Protein AF-A7E4F7-F1 (afdb_monomer)

Organism: Sclerotinia sclerotiorum (strain ATCC 18683 / 1980 / Ss-1) (NCBI:txid665079)

Secondary structure (DSSP, 8-state):
----------------TTS--SHHHHHHHHHHHHHHHHHTTT-SS-TTS-GGG------GGGT-PPPTT----------TTTTTTTS---TT-HHHHHHHHHHHHHHHHTT--SSHHHHHHHHHHTSS--S------TTHHHH-GGGHHHHHHHHHHHHHHHHHHHHHHTT--HHHHHHHHHHHHHHHHHHHHHHHHHHHHH--

Foldseek 3Di:
DDDDDPPPPPDPPPPPLPPDPDVLVVVLVVLVQVLVCVLVVNDPDNPPPPPVPDPDDDDVVVVDDADVVGDDDDDDDAQVVVAPQQPHPPVPDPLLVVLSVLLVVVCVVVPHDNGVQVVVLVVVVVDPDPPDDDDDSSNVCVVPVVSLVSVLVSCLSPVLSVQLVSCVVVPDDNVRSNVSSVVNSVVSVVRSVVSSVVVVVVVD

Nearest PDB structures (foldseek):
  2wu5-assembly1_H  TM=4.249E-01  e=9.145E+00  Escherichia coli

Mean predicted aligned error: 10.7 Å

Structure (mmCIF, N/CA/C/O backbone):
data_AF-A7E4F7-F1
#
_entry.id   AF-A7E4F7-F1
#
loop_
_atom_site.group_PDB
_atom_site.id
_atom_site.type_symbol
_atom_site.label_atom_id
_atom_site.label_alt_id
_atom_site.label_comp_id
_atom_site.label_asym_id
_atom_site.label_entity_id
_atom_site.label_seq_id
_atom_site.pdbx_PDB_ins_code
_atom_site.Cartn_x
_atom_site.Cartn_y
_atom_site.Cartn_z
_atom_site.occupancy
_atom_site.B_iso_or_equiv
_atom_site.auth_seq_id
_atom_site.auth_comp_id
_atom_site.auth_asym_id
_atom_site.auth_atom_id
_atom_site.pdbx_PDB_model_num
ATOM 1 N N . MET A 1 1 ? 49.016 -28.208 15.077 1.00 38.28 1 MET A N 1
ATOM 2 C CA . MET A 1 1 ? 47.794 -27.455 15.418 1.00 38.28 1 MET A CA 1
ATOM 3 C C . MET A 1 1 ? 47.545 -26.474 14.290 1.00 38.28 1 MET A C 1
ATOM 5 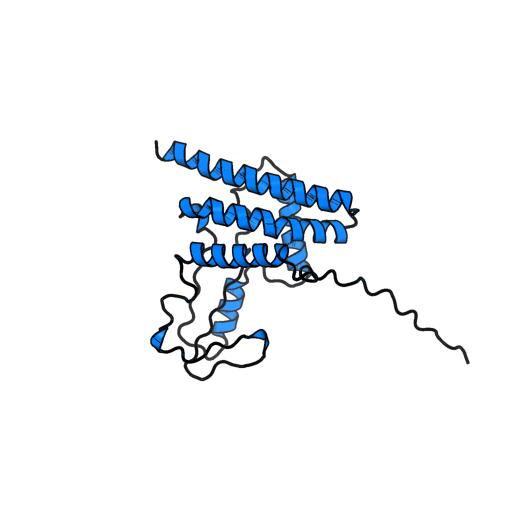O O . MET A 1 1 ? 48.373 -25.598 14.091 1.00 38.28 1 MET A O 1
ATOM 9 N N . ALA A 1 2 ? 46.515 -26.716 13.480 1.00 36.78 2 ALA A N 1
ATOM 10 C CA . ALA A 1 2 ? 46.188 -25.888 12.324 1.00 36.78 2 ALA A CA 1
ATOM 11 C C . ALA A 1 2 ? 45.149 -24.844 12.747 1.00 36.78 2 ALA A C 1
ATOM 13 O O . ALA A 1 2 ? 44.029 -25.192 13.116 1.00 36.78 2 ALA A O 1
ATOM 14 N N . THR A 1 3 ? 45.548 -23.576 12.743 1.00 36.94 3 THR A N 1
ATOM 15 C CA . THR A 1 3 ? 44.658 -22.444 13.001 1.00 36.94 3 THR A CA 1
ATOM 16 C C . THR A 1 3 ? 43.762 -22.263 11.784 1.00 36.94 3 THR A C 1
ATOM 18 O O . THR A 1 3 ? 44.234 -21.892 10.713 1.00 36.94 3 THR A O 1
ATOM 21 N N . THR A 1 4 ? 42.475 -22.568 11.935 1.00 43.00 4 THR A N 1
ATOM 22 C CA . THR A 1 4 ? 41.478 -22.313 10.891 1.00 43.00 4 THR A CA 1
ATOM 23 C C . THR A 1 4 ? 41.080 -20.847 10.995 1.00 43.00 4 THR A C 1
ATOM 25 O O . THR A 1 4 ? 40.450 -20.440 11.969 1.00 43.00 4 THR A O 1
ATOM 28 N N . ILE A 1 5 ? 41.512 -20.043 10.027 1.00 44.69 5 ILE A N 1
ATOM 29 C CA . ILE A 1 5 ? 41.024 -18.677 9.850 1.00 44.69 5 ILE A CA 1
ATOM 30 C C . ILE A 1 5 ? 39.592 -18.817 9.334 1.00 44.69 5 ILE A C 1
ATOM 32 O O . ILE A 1 5 ? 39.375 -19.331 8.240 1.00 44.69 5 ILE A O 1
ATOM 36 N N . VAL A 1 6 ? 38.613 -18.424 10.148 1.00 41.19 6 VAL A N 1
ATOM 37 C CA . VAL A 1 6 ? 37.234 -18.271 9.685 1.00 41.19 6 VAL A CA 1
ATOM 38 C C . VAL A 1 6 ? 37.232 -17.031 8.805 1.00 41.19 6 VAL A C 1
ATOM 40 O O . VAL A 1 6 ? 37.274 -15.909 9.307 1.00 41.19 6 VAL A O 1
ATOM 43 N N . GLU A 1 7 ? 37.251 -17.236 7.491 1.00 37.69 7 GLU A N 1
ATOM 44 C CA . GLU A 1 7 ? 36.907 -16.186 6.545 1.00 37.69 7 GLU A CA 1
ATOM 45 C C . GLU A 1 7 ? 35.483 -15.745 6.880 1.00 37.69 7 GLU A C 1
ATOM 47 O O . GLU A 1 7 ? 34.512 -16.479 6.689 1.00 37.69 7 GLU A O 1
ATOM 52 N N . THR A 1 8 ? 35.360 -14.549 7.451 1.00 40.88 8 THR A N 1
ATOM 53 C CA . THR A 1 8 ? 34.086 -13.854 7.550 1.00 40.88 8 THR A CA 1
ATOM 54 C C . THR A 1 8 ? 33.668 -13.556 6.122 1.00 40.88 8 THR A C 1
ATOM 56 O O . THR A 1 8 ? 34.108 -12.562 5.541 1.00 40.88 8 THR A O 1
ATOM 59 N N . GLY A 1 9 ? 32.887 -14.467 5.536 1.00 37.44 9 GLY A N 1
ATOM 60 C CA . GLY A 1 9 ? 32.222 -14.234 4.267 1.00 37.44 9 GLY A CA 1
ATOM 61 C C . GLY A 1 9 ? 31.609 -12.845 4.321 1.00 37.44 9 GLY A C 1
ATOM 62 O O . GLY A 1 9 ? 30.939 -12.502 5.296 1.00 37.44 9 GLY A O 1
ATOM 63 N N . THR A 1 10 ? 31.922 -12.031 3.319 1.00 40.72 10 THR A N 1
ATOM 64 C CA . THR A 1 10 ? 31.271 -10.753 3.068 1.00 40.72 10 THR A CA 1
ATOM 65 C C . THR A 1 10 ? 29.774 -11.017 3.070 1.00 40.72 10 THR A C 1
ATOM 67 O O . THR A 1 10 ? 29.219 -11.511 2.086 1.00 40.72 10 THR A O 1
ATOM 70 N N . SER A 1 11 ? 29.115 -10.769 4.206 1.00 41.94 11 SER A N 1
ATOM 71 C CA . SER A 1 11 ? 27.666 -10.795 4.243 1.00 41.94 11 SER A CA 1
ATOM 72 C C . SER A 1 11 ? 27.248 -9.791 3.184 1.00 41.94 11 SER A C 1
ATOM 74 O O . SER A 1 11 ? 27.717 -8.649 3.176 1.00 41.94 11 SER A O 1
ATOM 76 N N . LYS A 1 12 ? 26.477 -10.259 2.197 1.00 46.06 12 LYS A N 1
ATOM 77 C CA . LYS A 1 12 ? 25.801 -9.377 1.254 1.00 46.06 12 LYS A CA 1
ATOM 78 C C . LYS A 1 12 ? 25.147 -8.318 2.120 1.00 46.06 12 LYS A C 1
ATOM 80 O O . LYS A 1 12 ? 24.266 -8.651 2.905 1.00 46.06 12 LYS A O 1
ATOM 85 N N . GLN A 1 13 ? 25.678 -7.103 2.053 1.00 44.91 13 GLN A N 1
ATOM 86 C CA . GLN A 1 13 ? 25.181 -5.964 2.793 1.00 44.91 13 GLN A CA 1
ATOM 87 C C . GLN A 1 13 ? 23.689 -5.929 2.493 1.00 44.91 13 GLN A C 1
ATOM 89 O O . GLN A 1 13 ? 23.312 -5.763 1.331 1.00 44.91 13 GLN A O 1
ATOM 94 N N . GLU A 1 14 ? 22.858 -6.248 3.487 1.00 44.25 14 GLU A N 1
ATOM 95 C CA . GLU A 1 14 ? 21.414 -6.182 3.329 1.00 44.25 14 GLU A CA 1
ATOM 96 C C . GLU A 1 14 ? 21.136 -4.760 2.875 1.00 44.25 14 GLU A C 1
ATOM 98 O O . GLU A 1 14 ? 21.366 -3.799 3.613 1.00 44.25 14 GLU A O 1
ATOM 103 N N . LEU A 1 15 ? 20.774 -4.620 1.600 1.00 46.00 15 LEU A N 1
ATOM 104 C CA . LEU A 1 15 ? 20.466 -3.335 1.016 1.00 46.00 15 LEU A CA 1
ATOM 105 C C . LEU A 1 15 ? 19.140 -2.931 1.651 1.00 46.00 15 LEU A C 1
ATOM 107 O O . LEU A 1 15 ? 18.068 -3.273 1.154 1.00 46.00 15 LEU A O 1
ATOM 111 N N . TYR A 1 16 ? 19.216 -2.300 2.820 1.00 46.44 16 TYR A N 1
ATOM 112 C CA . TYR A 1 16 ? 18.061 -1.696 3.444 1.00 46.44 16 TYR A CA 1
ATOM 113 C C . TYR A 1 16 ? 17.572 -0.633 2.467 1.00 46.44 16 TYR A C 1
ATOM 115 O O . TYR A 1 16 ? 18.238 0.390 2.269 1.00 46.44 16 TYR A O 1
ATOM 123 N N . LEU A 1 17 ? 16.396 -0.886 1.885 1.00 50.31 17 LEU A N 1
ATOM 124 C CA . LEU A 1 17 ? 15.627 0.080 1.095 1.00 50.31 17 LEU A CA 1
ATOM 125 C C . LEU A 1 17 ? 15.493 1.427 1.833 1.00 50.31 17 LEU A C 1
ATOM 127 O O . LEU A 1 17 ? 15.384 2.461 1.194 1.00 50.31 17 LEU A O 1
ATOM 131 N N . PHE A 1 18 ? 15.601 1.412 3.168 1.00 51.25 18 PHE A N 1
ATOM 132 C CA . PHE A 1 18 ? 15.432 2.557 4.068 1.00 51.25 18 PHE A CA 1
ATOM 133 C C . PHE A 1 18 ? 16.734 3.022 4.746 1.00 51.25 18 PHE A C 1
ATOM 135 O O . PHE A 1 18 ? 16.707 3.599 5.833 1.00 51.25 18 PHE A O 1
ATOM 142 N N . SER A 1 19 ? 17.900 2.731 4.159 1.00 47.53 19 SER A N 1
ATOM 143 C CA . SER A 1 19 ? 19.198 3.111 4.751 1.00 47.53 19 SER A CA 1
ATOM 144 C C . SER A 1 19 ? 19.468 4.623 4.726 1.00 47.53 19 SER A C 1
ATOM 146 O O . SER A 1 19 ? 20.339 5.101 5.455 1.00 47.53 19 SER A O 1
ATOM 148 N N . ARG A 1 20 ? 18.705 5.386 3.932 1.00 57.19 20 ARG A N 1
ATOM 149 C CA . ARG A 1 20 ? 18.767 6.848 3.861 1.00 57.19 20 ARG A CA 1
ATOM 150 C C . ARG A 1 20 ? 17.461 7.446 4.370 1.00 57.19 20 ARG A C 1
ATOM 152 O O . ARG A 1 20 ? 16.410 7.224 3.793 1.00 57.19 20 ARG A O 1
ATOM 159 N N . ARG A 1 21 ? 17.541 8.191 5.472 1.00 63.38 21 ARG A N 1
ATOM 160 C CA . ARG A 1 21 ? 16.449 9.026 5.997 1.00 63.38 21 ARG A CA 1
ATOM 161 C C . ARG A 1 21 ? 16.664 10.473 5.557 1.00 63.38 21 ARG A C 1
ATOM 163 O O . ARG A 1 21 ? 16.872 11.346 6.396 1.00 63.38 21 ARG A O 1
ATOM 170 N N . ASP A 1 22 ? 16.749 10.688 4.252 1.00 79.50 22 ASP A N 1
ATOM 171 C CA . ASP A 1 22 ? 16.847 12.024 3.664 1.00 79.50 22 ASP A CA 1
ATOM 172 C C . ASP A 1 22 ? 15.449 12.579 3.333 1.00 79.50 22 ASP A C 1
ATOM 174 O O . ASP A 1 22 ? 14.431 11.912 3.538 1.00 79.50 22 ASP A O 1
ATOM 178 N N . GLU A 1 23 ? 15.385 13.839 2.892 1.00 82.56 23 GLU A N 1
ATOM 179 C CA . GLU A 1 23 ? 14.107 14.494 2.573 1.00 82.56 23 GLU A CA 1
ATOM 180 C C . GLU A 1 23 ? 13.368 13.793 1.422 1.00 82.56 23 GLU A C 1
ATOM 182 O O . GLU A 1 23 ? 12.144 13.795 1.407 1.00 82.56 23 GLU A O 1
ATOM 187 N N . GLU A 1 24 ? 14.080 13.134 0.501 1.00 80.69 24 GLU A N 1
ATOM 188 C CA . GLU A 1 24 ? 13.451 12.390 -0.596 1.00 80.69 24 GLU A CA 1
ATOM 189 C C . GLU A 1 24 ? 12.688 11.167 -0.073 1.00 80.69 24 GLU A C 1
ATOM 191 O O . GLU A 1 24 ? 11.536 10.934 -0.454 1.00 80.69 24 GLU A O 1
ATOM 196 N N . GLU A 1 25 ? 13.292 10.414 0.849 1.00 80.62 25 GLU A N 1
ATOM 197 C CA . GLU A 1 25 ? 12.619 9.281 1.484 1.00 80.62 25 GLU A CA 1
ATOM 198 C C . GLU A 1 25 ? 11.442 9.728 2.360 1.00 80.62 25 GLU A C 1
ATOM 200 O O . GLU A 1 25 ? 10.379 9.101 2.357 1.00 80.62 25 GLU A O 1
ATOM 205 N N . LYS A 1 26 ? 11.592 10.843 3.079 1.00 83.50 26 LYS A N 1
ATOM 206 C CA . LYS A 1 26 ? 10.491 11.432 3.845 1.00 83.50 26 LYS A CA 1
ATOM 207 C C . LYS A 1 26 ? 9.327 11.833 2.938 1.00 83.50 26 LYS A C 1
ATOM 209 O O . LYS A 1 26 ? 8.197 11.438 3.213 1.00 83.50 26 LYS A O 1
ATOM 214 N N . ASP A 1 27 ? 9.595 12.543 1.845 1.00 85.50 27 ASP A N 1
ATOM 215 C CA . ASP A 1 27 ? 8.575 12.951 0.875 1.00 85.50 27 ASP A CA 1
ATOM 216 C C . ASP A 1 27 ? 7.841 11.737 0.288 1.00 85.50 27 ASP A C 1
ATOM 218 O O . ASP A 1 27 ? 6.623 11.766 0.086 1.00 85.50 27 ASP A O 1
ATOM 222 N N . ARG A 1 28 ? 8.561 10.637 0.033 1.00 85.12 28 ARG A N 1
ATOM 223 C CA . ARG A 1 28 ? 7.969 9.380 -0.440 1.00 85.12 28 ARG A CA 1
ATOM 224 C C . ARG A 1 28 ? 7.030 8.762 0.602 1.00 85.12 28 ARG A C 1
ATOM 226 O O . ARG A 1 28 ? 5.931 8.337 0.240 1.00 85.12 28 ARG A O 1
ATOM 233 N N . LEU A 1 29 ? 7.445 8.707 1.868 1.00 82.69 29 LEU A N 1
ATOM 234 C CA . LEU A 1 29 ? 6.635 8.171 2.969 1.00 82.69 29 LEU A CA 1
ATOM 235 C C . LEU A 1 29 ? 5.406 9.044 3.258 1.00 82.69 29 LEU A C 1
ATOM 237 O O . LEU A 1 29 ? 4.312 8.521 3.481 1.00 82.69 29 LEU A O 1
ATOM 241 N N . ASP A 1 30 ? 5.557 10.366 3.197 1.00 85.50 30 ASP A N 1
ATOM 242 C CA . ASP A 1 30 ? 4.443 11.302 3.337 1.00 85.50 30 ASP A CA 1
ATOM 243 C C . ASP A 1 30 ? 3.432 11.116 2.199 1.00 85.50 30 ASP A C 1
ATOM 245 O O . ASP A 1 30 ? 2.222 11.102 2.436 1.00 85.50 30 ASP A O 1
ATOM 249 N N . LEU A 1 31 ? 3.904 10.894 0.970 1.00 84.62 31 LEU A N 1
ATOM 250 C CA . LEU A 1 31 ? 3.044 10.603 -0.175 1.00 84.62 31 LEU A CA 1
ATOM 251 C C . LEU A 1 31 ? 2.275 9.284 -0.007 1.00 84.62 31 LEU A C 1
ATOM 253 O O . LEU A 1 31 ? 1.079 9.235 -0.296 1.00 84.62 31 LEU A O 1
ATOM 257 N N . GLU A 1 32 ? 2.927 8.232 0.487 1.00 83.75 32 GLU A N 1
ATOM 258 C CA . GLU A 1 32 ? 2.284 6.953 0.811 1.00 83.75 32 GLU A CA 1
ATOM 259 C C . GLU A 1 32 ? 1.189 7.130 1.871 1.00 83.75 32 GLU A C 1
ATOM 261 O O . GLU A 1 32 ? 0.029 6.773 1.647 1.00 83.75 32 GLU A O 1
ATOM 266 N N . SER A 1 33 ? 1.524 7.785 2.985 1.00 83.50 33 SER A N 1
ATOM 267 C CA . SER A 1 33 ? 0.587 8.089 4.071 1.00 83.50 33 SER A CA 1
ATOM 268 C C . SER A 1 33 ? -0.611 8.915 3.590 1.00 83.50 33 SER A C 1
ATOM 270 O O . SER A 1 33 ? -1.763 8.617 3.920 1.00 83.50 33 SER A O 1
ATOM 272 N N . ASN A 1 34 ? -0.366 9.936 2.767 1.00 85.81 34 ASN A N 1
ATOM 273 C CA . ASN A 1 34 ? -1.417 10.785 2.211 1.00 85.81 34 ASN A CA 1
ATOM 274 C C . ASN A 1 34 ? -2.309 10.025 1.225 1.00 85.81 34 ASN A C 1
ATOM 276 O O . ASN A 1 34 ? -3.528 10.186 1.268 1.00 85.81 34 ASN A O 1
ATOM 280 N N . SER A 1 35 ? -1.734 9.152 0.397 1.00 84.19 35 SER A N 1
ATOM 281 C CA . SER A 1 35 ? -2.494 8.320 -0.542 1.00 84.19 35 SER A CA 1
ATOM 282 C C . SER A 1 35 ? -3.436 7.372 0.195 1.00 84.19 35 SER A C 1
ATOM 284 O O . SER A 1 35 ? -4.623 7.310 -0.122 1.00 84.19 35 SER A O 1
ATOM 286 N N . ILE A 1 36 ? -2.946 6.709 1.248 1.00 84.62 36 ILE A N 1
ATOM 287 C CA . ILE A 1 36 ? -3.763 5.837 2.102 1.00 84.62 36 ILE A CA 1
ATOM 288 C C . ILE A 1 36 ? -4.907 6.625 2.750 1.00 84.62 36 ILE A C 1
ATOM 290 O O . ILE A 1 36 ? -6.050 6.167 2.745 1.00 84.62 36 ILE A O 1
ATOM 294 N N . LYS A 1 37 ? -4.644 7.832 3.269 1.00 87.06 37 LYS A N 1
ATOM 295 C CA . LYS A 1 37 ? -5.702 8.689 3.831 1.00 87.06 37 LYS A CA 1
ATOM 296 C C . LYS A 1 37 ? -6.755 9.046 2.789 1.00 87.06 37 LYS A C 1
ATOM 298 O O . LYS A 1 37 ? -7.936 8.968 3.097 1.00 87.06 37 LYS A O 1
ATOM 303 N N . VAL A 1 38 ? -6.358 9.418 1.573 1.00 87.88 38 VAL A N 1
ATOM 304 C CA . VAL A 1 38 ? -7.285 9.776 0.484 1.00 87.88 38 VAL A CA 1
ATOM 305 C C . VAL A 1 38 ? -8.162 8.586 0.075 1.00 87.88 38 VAL A C 1
ATOM 307 O O . VAL A 1 38 ? -9.384 8.733 -0.057 1.00 87.88 38 VAL A O 1
ATOM 310 N N . ILE A 1 39 ? -7.562 7.398 -0.05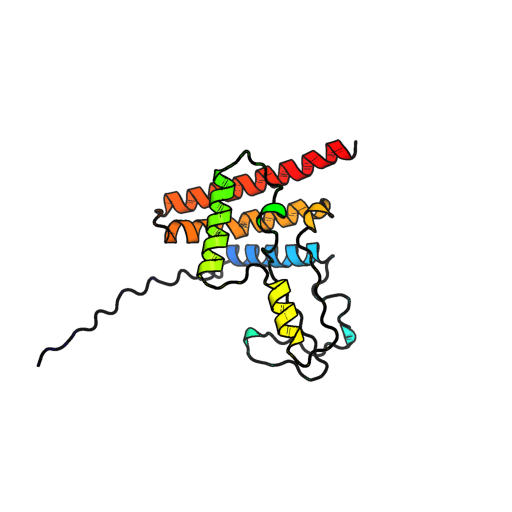1 1.00 84.75 39 ILE A N 1
ATOM 311 C CA . ILE A 1 39 ? -8.279 6.136 -0.292 1.00 84.75 39 ILE A CA 1
ATOM 312 C C . ILE A 1 39 ? -9.319 5.894 0.812 1.00 84.75 39 ILE A C 1
ATOM 314 O O . ILE A 1 39 ? -10.450 5.508 0.525 1.00 84.75 39 ILE A O 1
ATOM 318 N N . ARG A 1 40 ? -8.969 6.217 2.060 1.00 85.38 40 ARG A N 1
ATOM 319 C CA . ARG A 1 40 ? -9.830 6.116 3.247 1.00 85.38 40 ARG A CA 1
ATOM 320 C C . ARG A 1 40 ? -10.671 7.368 3.521 1.00 85.38 40 ARG A C 1
ATOM 322 O O . ARG A 1 40 ? -11.042 7.609 4.666 1.00 85.38 40 ARG A O 1
ATOM 329 N N . GLU A 1 41 ? -10.942 8.190 2.509 1.00 87.19 41 GLU A N 1
ATOM 330 C CA . GLU A 1 41 ? -11.835 9.362 2.621 1.00 87.19 41 GLU A CA 1
ATOM 331 C C . GLU A 1 41 ? -11.387 10.380 3.690 1.00 87.19 41 GLU A C 1
ATOM 333 O O . GLU A 1 41 ? -12.179 11.039 4.356 1.00 87.19 41 GLU A O 1
ATOM 338 N N . 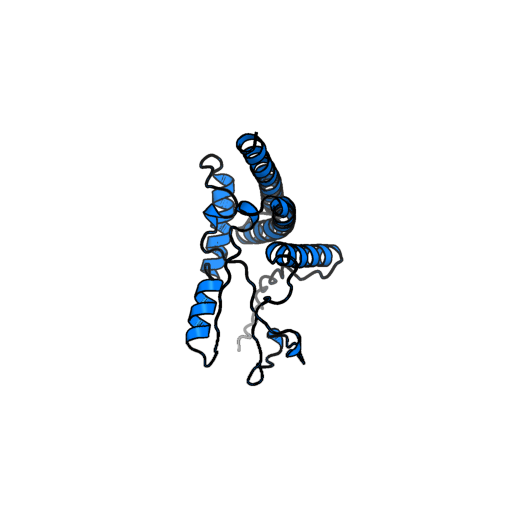GLY A 1 42 ? -10.074 10.512 3.871 1.00 87.06 42 GLY A N 1
ATOM 339 C CA . GLY A 1 42 ? -9.452 11.396 4.856 1.00 87.06 42 GLY A CA 1
ATOM 340 C C . GLY A 1 42 ? -9.345 10.798 6.261 1.00 87.06 42 GLY A C 1
ATOM 341 O O . GLY A 1 42 ? -8.894 11.478 7.186 1.00 87.06 42 GLY A O 1
ATOM 342 N N . HIS A 1 43 ? -9.730 9.536 6.459 1.00 86.75 43 HIS A N 1
ATOM 343 C CA . HIS A 1 43 ? -9.705 8.892 7.766 1.00 86.75 43 HIS A CA 1
ATOM 344 C C . HIS A 1 43 ? -8.375 8.185 8.066 1.00 86.75 43 HIS A C 1
ATOM 346 O O . HIS A 1 43 ? -8.013 7.193 7.440 1.00 86.75 43 HIS A O 1
ATOM 352 N N . THR A 1 44 ? -7.675 8.650 9.106 1.00 83.88 44 THR A N 1
ATOM 353 C CA . THR A 1 44 ? -6.500 7.956 9.675 1.00 83.88 44 THR A CA 1
ATOM 354 C C . THR A 1 44 ? -6.894 6.713 10.487 1.00 83.88 44 THR A C 1
ATOM 356 O O . THR A 1 44 ? -6.201 5.697 10.477 1.00 83.88 44 THR A O 1
ATOM 359 N N . LEU A 1 45 ? -8.016 6.795 11.203 1.00 86.06 45 LEU A N 1
ATOM 360 C CA . LEU A 1 45 ? -8.613 5.691 11.953 1.00 86.06 45 LEU A CA 1
ATOM 361 C C . LEU A 1 45 ? -9.950 5.338 11.328 1.00 86.06 45 LEU A C 1
ATOM 363 O O . LEU A 1 45 ? -10.666 6.241 10.895 1.00 86.06 45 LEU A O 1
ATOM 367 N N . ASP A 1 46 ? -10.282 4.053 11.309 1.00 85.75 46 ASP A N 1
ATOM 368 C CA . ASP A 1 46 ? -11.545 3.565 10.786 1.00 85.75 46 ASP A CA 1
ATOM 369 C C . ASP A 1 46 ? -12.687 4.284 11.519 1.00 85.75 46 ASP A C 1
ATOM 371 O O . ASP A 1 46 ? -12.632 4.396 12.748 1.00 85.75 46 ASP A O 1
ATOM 375 N N . PRO A 1 47 ? -13.693 4.819 10.804 1.00 87.94 47 PRO A N 1
ATOM 376 C CA . PRO A 1 47 ? -14.791 5.556 11.423 1.00 87.94 47 PRO A CA 1
ATOM 377 C C . PRO A 1 47 ? -15.539 4.781 12.511 1.00 87.94 47 PRO A C 1
ATOM 379 O O . PRO A 1 47 ? -16.143 5.405 13.382 1.00 87.94 47 PRO A O 1
ATOM 382 N N . ARG A 1 48 ? -15.489 3.443 12.481 1.00 87.69 48 ARG A N 1
ATOM 383 C CA . ARG A 1 48 ? -16.088 2.575 13.504 1.00 87.69 48 ARG A CA 1
ATOM 384 C C . ARG A 1 48 ? -15.341 2.615 14.832 1.00 87.69 48 ARG A C 1
ATOM 386 O O . ARG A 1 48 ? -15.936 2.293 15.854 1.00 87.69 48 ARG A O 1
ATOM 393 N N . ILE A 1 49 ? -14.071 3.023 14.842 1.00 88.19 49 ILE A N 1
ATOM 394 C CA . ILE A 1 49 ? -13.301 3.166 16.076 1.00 88.19 49 ILE A CA 1
ATOM 395 C C . ILE A 1 49 ? -13.759 4.454 16.786 1.00 88.19 49 ILE A C 1
ATOM 397 O O . ILE A 1 49 ? -13.549 5.557 16.263 1.00 88.19 49 ILE A O 1
ATOM 401 N N . PRO A 1 50 ? -14.352 4.362 17.991 1.00 87.81 50 PRO A N 1
ATOM 402 C CA . PRO A 1 50 ? -14.832 5.519 18.735 1.00 87.81 50 PRO A CA 1
ATOM 403 C C . PRO A 1 50 ? -13.647 6.317 19.284 1.00 87.81 50 PRO A C 1
ATOM 405 O O . PRO A 1 50 ? -13.119 6.035 20.358 1.00 87.81 50 PRO A O 1
ATOM 408 N N . LYS A 1 51 ? -13.227 7.344 18.542 1.00 88.06 51 LYS A N 1
ATOM 409 C CA . LYS A 1 51 ? -12.040 8.169 18.837 1.00 88.06 51 LYS A CA 1
ATOM 410 C C . LYS A 1 51 ? -12.049 8.759 20.249 1.00 88.06 51 LYS A C 1
ATOM 412 O O . LYS A 1 51 ? -10.996 8.880 20.861 1.00 88.06 51 LYS A O 1
ATOM 417 N N . GLN A 1 52 ? -13.229 9.079 20.779 1.00 87.50 52 GLN A N 1
ATOM 418 C CA . GLN A 1 52 ? -13.424 9.578 22.143 1.00 87.50 52 GLN A CA 1
ATOM 419 C C . GLN A 1 52 ? -13.000 8.583 23.237 1.00 87.50 52 GLN A C 1
ATOM 421 O O . GLN A 1 52 ? -12.738 8.999 24.361 1.00 87.50 52 GLN A O 1
ATOM 426 N N . ASN A 1 53 ? -12.905 7.292 22.908 1.00 84.19 53 ASN A N 1
ATOM 427 C CA . ASN A 1 53 ? -12.479 6.236 23.826 1.00 84.19 53 ASN A CA 1
ATOM 428 C C . ASN A 1 53 ? -10.967 5.962 23.742 1.00 84.19 53 ASN A C 1
ATOM 430 O O . ASN A 1 53 ? -10.444 5.177 24.530 1.00 84.19 53 ASN A O 1
ATOM 434 N N . ILE A 1 54 ? -10.252 6.586 22.800 1.00 84.94 54 ILE A N 1
ATOM 435 C CA . ILE A 1 54 ? -8.813 6.382 22.623 1.00 84.94 54 ILE A CA 1
ATOM 436 C C . ILE A 1 54 ? -8.062 7.315 23.573 1.00 84.94 54 ILE A C 1
ATOM 438 O O . ILE A 1 54 ? -7.973 8.519 23.346 1.00 84.94 54 ILE A O 1
ATOM 442 N N . SER A 1 55 ? -7.490 6.750 24.634 1.00 82.94 55 SER A N 1
ATOM 443 C CA . SER A 1 55 ? -6.653 7.487 25.589 1.00 82.94 55 SER A CA 1
ATOM 444 C C . SER A 1 55 ? -5.161 7.441 25.241 1.00 82.94 55 SER A C 1
ATOM 446 O O . SER A 1 55 ? -4.403 8.310 25.674 1.00 82.94 55 SER A O 1
ATOM 448 N N . ARG A 1 56 ? -4.725 6.425 24.479 1.00 80.38 56 ARG A N 1
ATOM 449 C CA . ARG A 1 56 ? -3.326 6.163 24.104 1.00 80.38 56 ARG A CA 1
ATOM 450 C C . ARG A 1 56 ? -3.244 5.471 22.743 1.00 80.38 56 ARG A C 1
ATOM 452 O O . ARG A 1 56 ? -4.165 4.761 22.353 1.00 80.38 56 ARG A O 1
ATOM 459 N N . ILE A 1 57 ? -2.119 5.658 22.055 1.00 76.31 57 ILE A N 1
ATOM 460 C CA . ILE A 1 57 ? -1.763 4.951 20.819 1.00 76.31 57 ILE A CA 1
ATOM 461 C C . ILE A 1 57 ? -0.446 4.225 21.085 1.00 76.31 57 ILE A C 1
ATOM 463 O O . ILE A 1 57 ? 0.506 4.844 21.561 1.00 76.31 57 ILE A O 1
ATOM 467 N N . ALA A 1 58 ? -0.410 2.925 20.803 1.00 69.12 58 ALA A N 1
ATOM 468 C CA . ALA A 1 58 ? 0.783 2.098 20.906 1.00 69.12 58 ALA A CA 1
ATOM 469 C C . ALA A 1 58 ? 1.260 1.710 19.505 1.00 69.12 58 ALA A C 1
ATOM 471 O O . ALA A 1 58 ? 0.446 1.402 18.634 1.00 69.12 58 ALA A O 1
ATOM 472 N N . ASP A 1 59 ? 2.575 1.726 19.303 1.00 61.19 59 ASP A N 1
ATOM 473 C CA . ASP A 1 59 ? 3.192 1.169 18.105 1.00 61.19 59 ASP A CA 1
ATOM 474 C C . ASP A 1 59 ? 3.555 -0.296 18.369 1.00 61.19 59 ASP A C 1
ATOM 476 O O . ASP A 1 59 ? 4.290 -0.616 19.313 1.00 61.19 59 ASP A O 1
ATOM 480 N N . ILE A 1 60 ? 3.035 -1.186 17.527 1.00 57.34 60 ILE A N 1
ATOM 481 C CA . ILE A 1 60 ? 3.165 -2.642 17.651 1.00 57.34 60 ILE A CA 1
ATOM 482 C C . ILE A 1 60 ? 4.636 -3.076 17.547 1.00 57.34 60 ILE A C 1
ATOM 484 O O . ILE A 1 60 ? 5.015 -4.085 18.142 1.00 57.34 60 ILE A O 1
ATOM 488 N N . ALA A 1 61 ? 5.504 -2.278 16.909 1.00 47.78 61 ALA A N 1
ATOM 489 C CA . ALA A 1 61 ? 6.940 -2.559 16.840 1.00 47.78 61 ALA A CA 1
ATOM 490 C C . ALA A 1 61 ? 7.635 -2.607 18.221 1.00 47.78 61 ALA A C 1
ATOM 492 O O . ALA A 1 61 ? 8.720 -3.169 18.352 1.00 47.78 61 ALA A O 1
ATOM 493 N N . THR A 1 62 ? 7.018 -2.040 19.264 1.00 42.88 62 THR A N 1
ATOM 494 C CA . THR A 1 62 ? 7.613 -1.920 20.608 1.00 42.88 62 THR A CA 1
ATOM 495 C C . THR A 1 62 ? 7.203 -3.022 21.589 1.00 42.88 62 THR A C 1
ATOM 497 O O . THR A 1 62 ? 7.597 -2.979 22.754 1.00 42.88 62 THR A O 1
ATOM 500 N N . GLY A 1 63 ? 6.425 -4.019 21.148 1.00 43.81 63 GLY A N 1
ATOM 501 C CA . GLY A 1 63 ? 6.004 -5.141 21.998 1.00 43.81 63 GLY A CA 1
ATOM 502 C C . GLY A 1 63 ? 5.017 -4.755 23.106 1.00 43.81 63 GLY A C 1
ATOM 503 O O . GLY A 1 63 ? 4.797 -5.527 24.039 1.00 43.81 63 GLY A O 1
ATOM 504 N N . THR A 1 64 ? 4.417 -3.567 23.023 1.00 54.94 64 THR A N 1
ATOM 505 C CA . THR A 1 64 ? 3.343 -3.157 23.927 1.00 54.94 64 THR A CA 1
ATOM 506 C C . THR A 1 64 ? 2.024 -3.735 23.414 1.00 54.94 64 THR A C 1
ATOM 508 O O . THR A 1 64 ? 1.529 -3.364 22.354 1.00 54.94 64 THR A O 1
ATOM 511 N N . GLY A 1 65 ? 1.489 -4.723 24.136 1.00 61.94 65 GLY A N 1
ATOM 512 C CA . GLY A 1 65 ? 0.187 -5.315 23.824 1.00 61.94 65 GLY A CA 1
ATOM 513 C C . GLY A 1 65 ? -0.960 -4.321 24.029 1.00 61.94 65 GLY A C 1
ATOM 514 O O . GLY A 1 65 ? -0.820 -3.318 24.728 1.00 61.94 65 GLY A O 1
ATOM 515 N N . THR A 1 66 ? -2.113 -4.612 23.435 1.00 70.94 66 THR A N 1
ATOM 516 C CA . THR A 1 66 ? -3.342 -3.841 23.653 1.00 70.94 66 THR A CA 1
ATOM 517 C C . THR A 1 66 ? -3.931 -4.148 25.033 1.00 70.94 66 THR A C 1
ATOM 519 O O . THR A 1 66 ? -4.063 -5.315 25.405 1.00 70.94 66 THR A O 1
ATOM 522 N N . GLU A 1 67 ? -4.315 -3.117 25.790 1.00 76.69 67 GLU A N 1
ATOM 523 C CA . GLU A 1 67 ? -5.096 -3.286 27.026 1.00 76.69 67 GLU A CA 1
ATOM 524 C C . GLU A 1 67 ? -6.501 -3.853 26.709 1.00 76.69 67 GLU A C 1
ATOM 526 O O . GLU A 1 67 ? -6.993 -3.669 25.590 1.00 76.69 67 GLU A O 1
ATOM 531 N N . PRO A 1 68 ? -7.180 -4.529 27.660 1.00 80.88 68 PRO A N 1
ATOM 532 C CA . PRO A 1 68 ? -8.567 -4.958 27.475 1.00 80.88 68 PRO A CA 1
ATOM 533 C C . PRO A 1 68 ? -9.481 -3.795 27.061 1.00 80.88 68 PRO A C 1
ATOM 535 O O . PRO A 1 68 ? -9.471 -2.738 27.690 1.00 80.88 68 PRO A O 1
ATOM 538 N N . GLY A 1 69 ? -10.271 -3.992 26.001 1.00 83.50 69 GLY A N 1
ATOM 539 C CA . GLY A 1 69 ? -11.106 -2.942 25.400 1.00 83.50 69 GLY A CA 1
ATOM 540 C C . GLY A 1 69 ? -10.359 -1.976 24.467 1.00 83.50 69 GLY A C 1
ATOM 541 O O . GLY A 1 69 ? -10.953 -1.009 23.989 1.00 83.50 69 GLY A O 1
ATOM 542 N N . GLY A 1 70 ? -9.068 -2.213 24.212 1.00 86.94 70 GLY A N 1
ATOM 543 C CA . GLY A 1 70 ? -8.278 -1.490 23.218 1.00 86.94 70 GLY A CA 1
ATOM 544 C C . GLY A 1 70 ? -8.621 -1.881 21.777 1.00 86.94 70 GLY A C 1
ATOM 545 O O . GLY A 1 70 ? -9.209 -2.928 21.519 1.00 86.94 70 GLY A O 1
ATOM 546 N N . TYR A 1 71 ? -8.214 -1.035 20.829 1.00 87.38 71 TYR A N 1
ATOM 547 C CA . TYR A 1 71 ? -8.457 -1.228 19.398 1.00 87.38 71 TYR A CA 1
ATOM 548 C C . TYR A 1 71 ? -7.152 -1.541 18.672 1.00 87.38 71 TYR A C 1
ATOM 550 O O . TYR A 1 71 ? -6.130 -0.897 18.916 1.00 87.38 71 TYR A O 1
ATOM 558 N N . LEU A 1 72 ? -7.212 -2.483 17.734 1.00 86.50 72 LEU A N 1
ATOM 559 C CA . LEU A 1 72 ? -6.140 -2.788 16.794 1.00 86.50 72 LEU A CA 1
ATOM 560 C C . LEU A 1 72 ? -6.588 -2.375 15.390 1.00 86.50 72 LEU A C 1
ATOM 562 O O . LEU A 1 72 ? -7.624 -2.828 14.912 1.00 86.50 72 LEU A O 1
ATOM 566 N N . GLN A 1 73 ? -5.799 -1.535 14.720 1.00 85.50 73 GLN A N 1
ATOM 567 C CA . GLN A 1 73 ? -5.981 -1.228 13.304 1.00 85.50 73 GLN A CA 1
ATOM 568 C C . GLN A 1 73 ? -4.709 -1.584 12.540 1.00 85.50 73 GLN A C 1
ATOM 570 O O . GLN A 1 73 ? -3.627 -1.118 12.886 1.00 85.50 73 GLN A O 1
ATOM 575 N N . TRP A 1 74 ? -4.873 -2.344 11.462 1.00 84.25 74 TRP A N 1
ATOM 576 C CA . TRP A 1 74 ? -3.819 -2.681 10.512 1.00 84.25 74 TRP A CA 1
ATOM 577 C C . TRP A 1 74 ? -4.206 -2.148 9.131 1.00 84.25 74 TRP A C 1
ATOM 579 O O . TRP A 1 74 ? -5.374 -2.179 8.746 1.00 84.25 74 TRP A O 1
ATOM 589 N N . THR A 1 75 ? -3.245 -1.632 8.373 1.00 81.19 75 THR A N 1
ATOM 590 C CA . THR A 1 75 ? -3.436 -1.287 6.960 1.00 81.19 75 THR A CA 1
ATOM 591 C C . THR A 1 75 ? -2.244 -1.818 6.193 1.00 81.19 75 THR A C 1
ATOM 593 O O . THR A 1 75 ? -1.112 -1.581 6.595 1.00 81.19 75 THR A O 1
ATOM 596 N N . ASP A 1 76 ? -2.514 -2.546 5.116 1.00 79.69 76 ASP A N 1
ATOM 597 C CA . ASP A 1 76 ? -1.481 -3.159 4.292 1.00 79.69 76 ASP A CA 1
ATOM 598 C C . ASP A 1 76 ? -1.844 -3.096 2.817 1.00 79.69 76 ASP A C 1
ATOM 600 O O . ASP A 1 76 ? -3.007 -2.908 2.447 1.00 79.69 76 ASP A O 1
ATOM 604 N N . ASN A 1 77 ? -0.838 -3.330 1.987 1.00 73.88 77 ASN A N 1
ATOM 605 C CA . ASN A 1 77 ? -1.023 -3.567 0.574 1.00 73.88 77 ASN A CA 1
ATOM 606 C C . ASN A 1 77 ? -1.397 -5.036 0.368 1.00 73.88 77 ASN A C 1
ATOM 608 O O . ASN A 1 77 ? -0.607 -5.938 0.633 1.00 73.88 77 ASN A O 1
ATOM 612 N N . SER A 1 78 ? -2.609 -5.281 -0.130 1.00 72.31 78 SER A N 1
ATOM 613 C CA . SER A 1 78 ? -2.993 -6.614 -0.586 1.00 72.31 78 SER A CA 1
ATOM 614 C C . SER A 1 78 ? -2.638 -6.795 -2.053 1.00 72.31 78 SER A C 1
ATOM 616 O O . SER A 1 78 ? -2.891 -5.940 -2.906 1.00 72.31 78 SER A O 1
ATOM 618 N N . TYR A 1 79 ? -2.087 -7.961 -2.354 1.00 69.88 79 TYR A N 1
ATOM 619 C CA . TYR A 1 79 ? -1.727 -8.377 -3.697 1.00 69.88 79 TYR A CA 1
ATOM 620 C C . TYR A 1 79 ? -2.666 -9.456 -4.235 1.00 69.88 79 TYR A C 1
ATOM 622 O O . TYR A 1 79 ? -2.425 -10.012 -5.309 1.00 69.88 79 TYR A O 1
ATOM 630 N N . ARG A 1 80 ? -3.775 -9.713 -3.527 1.00 61.72 80 ARG A N 1
ATOM 631 C CA . ARG A 1 80 ? -4.744 -10.775 -3.813 1.00 61.72 80 ARG A CA 1
ATOM 632 C C . ARG A 1 80 ? -5.297 -10.699 -5.233 1.00 61.72 80 ARG A C 1
ATOM 634 O O . ARG A 1 80 ? -5.562 -11.727 -5.849 1.00 61.72 80 ARG A O 1
ATOM 641 N N . ASN A 1 81 ? -5.406 -9.489 -5.784 1.00 56.41 81 ASN A N 1
ATOM 642 C CA . ASN A 1 81 ? -5.805 -9.273 -7.174 1.00 56.41 81 ASN A CA 1
ATOM 643 C C . ASN A 1 81 ? -4.678 -8.635 -8.017 1.00 56.41 81 ASN A C 1
ATOM 645 O O . ASN A 1 81 ? -4.959 -8.014 -9.037 1.00 56.41 81 ASN A O 1
ATOM 649 N N . GLY A 1 82 ? -3.410 -8.784 -7.611 1.00 52.22 82 GLY A N 1
ATOM 650 C CA . GLY A 1 82 ? -2.218 -8.016 -8.015 1.00 52.22 82 GLY A CA 1
ATOM 651 C C . GLY A 1 82 ? -1.960 -7.807 -9.513 1.00 52.22 82 GLY A C 1
ATOM 652 O O . GLY A 1 82 ? -1.192 -6.920 -9.878 1.00 52.22 82 GLY A O 1
ATOM 653 N N . ARG A 1 83 ? -2.636 -8.567 -10.382 1.00 51.53 83 ARG A N 1
ATOM 654 C CA . ARG A 1 83 ? -2.660 -8.363 -11.838 1.00 51.53 83 ARG A CA 1
ATOM 655 C C . ARG A 1 83 ? -3.805 -7.469 -12.329 1.00 51.53 83 ARG A C 1
ATOM 657 O O . ARG A 1 83 ? -3.572 -6.621 -13.172 1.00 51.53 83 ARG A O 1
ATOM 664 N N . LYS A 1 84 ? -5.012 -7.598 -11.768 1.00 49.09 84 LYS A N 1
ATOM 665 C CA . LYS A 1 84 ? -6.242 -6.927 -12.239 1.00 49.09 84 LYS A CA 1
ATOM 666 C C . LYS A 1 84 ? -6.462 -5.524 -11.673 1.00 49.09 84 LYS A C 1
ATOM 668 O O . LYS A 1 84 ? -7.212 -4.747 -12.247 1.00 49.09 84 LYS A O 1
ATOM 673 N N . ILE A 1 85 ? -5.854 -5.225 -10.527 1.00 48.06 85 ILE A N 1
ATOM 674 C CA . ILE A 1 85 ? -6.165 -4.022 -9.729 1.00 48.06 85 ILE A CA 1
ATOM 675 C C . ILE A 1 85 ? -5.564 -2.764 -10.323 1.00 48.06 85 ILE A C 1
ATOM 677 O O . ILE A 1 85 ? -6.036 -1.662 -10.095 1.00 48.06 85 ILE A O 1
ATOM 681 N N . ILE A 1 86 ? -4.425 -2.907 -10.978 1.00 49.06 86 ILE A N 1
ATOM 682 C CA . ILE A 1 86 ? -3.580 -1.740 -11.205 1.00 49.06 86 ILE A CA 1
ATOM 683 C C . ILE A 1 86 ? -3.790 -1.273 -12.626 1.00 49.06 86 ILE A C 1
ATOM 685 O O . ILE A 1 86 ? -3.988 -0.091 -12.855 1.00 49.06 86 ILE A O 1
ATOM 689 N N . TYR A 1 87 ? -3.859 -2.224 -13.549 1.00 54.72 87 TYR A N 1
ATOM 690 C CA . TYR A 1 87 ? -4.295 -2.021 -14.912 1.00 54.72 87 TYR A CA 1
ATOM 691 C C . TYR A 1 87 ? -4.967 -3.329 -15.330 1.00 54.72 87 TYR A C 1
ATOM 693 O O . TYR A 1 87 ? -4.404 -4.380 -15.021 1.00 54.72 87 TYR A O 1
ATOM 701 N N . PRO A 1 88 ? -6.143 -3.314 -15.982 1.00 53.44 88 PRO A N 1
ATOM 702 C CA . PRO A 1 88 ? -6.668 -4.530 -16.596 1.00 53.44 88 PRO A CA 1
ATOM 703 C C . PRO A 1 88 ? -5.562 -5.139 -17.461 1.00 53.44 88 PRO A C 1
ATOM 705 O O . PRO A 1 88 ? -4.747 -4.385 -18.001 1.00 53.44 88 PRO A O 1
ATOM 708 N N . ASP A 1 89 ? -5.502 -6.471 -17.528 1.00 52.62 89 ASP A N 1
ATOM 709 C CA . ASP A 1 89 ? -4.551 -7.206 -18.362 1.00 52.62 89 ASP A CA 1
ATOM 710 C C . ASP A 1 89 ? -4.692 -6.715 -19.821 1.00 52.62 89 ASP A C 1
ATOM 712 O O . ASP A 1 89 ? -5.470 -7.246 -20.605 1.00 52.62 89 ASP A O 1
ATOM 716 N N . ASP A 1 90 ? -3.992 -5.637 -20.183 1.00 54.97 90 ASP A N 1
ATOM 717 C CA . ASP A 1 90 ? -3.694 -5.319 -21.569 1.00 54.97 90 ASP A CA 1
ATOM 718 C C . ASP A 1 90 ? -2.657 -6.380 -21.943 1.00 54.97 90 ASP A C 1
ATOM 720 O O . ASP A 1 90 ? -1.475 -6.250 -21.601 1.00 54.97 90 ASP A O 1
ATOM 724 N N . ASP A 1 91 ? -3.106 -7.441 -22.611 1.00 54.91 91 ASP A N 1
ATOM 725 C CA . ASP A 1 91 ? -2.266 -8.533 -23.123 1.00 54.91 91 ASP A CA 1
ATOM 726 C C . ASP A 1 91 ? -1.142 -8.042 -24.073 1.00 54.91 91 ASP A C 1
ATOM 728 O O . ASP A 1 91 ? -0.259 -8.811 -24.454 1.00 54.91 91 ASP A O 1
ATOM 732 N N . ASP A 1 92 ? -1.130 -6.748 -24.409 1.00 62.62 92 ASP A N 1
ATOM 733 C CA . ASP A 1 92 ? -0.247 -6.109 -25.383 1.00 62.62 92 ASP A CA 1
ATOM 734 C C . ASP A 1 92 ? 1.147 -5.701 -24.848 1.00 62.62 92 ASP A C 1
ATOM 736 O O . ASP A 1 92 ? 2.011 -5.350 -25.653 1.00 62.62 92 ASP A O 1
ATOM 740 N N . ASP A 1 93 ? 1.423 -5.737 -23.530 1.00 68.19 93 ASP A N 1
ATOM 741 C CA . ASP A 1 93 ? 2.771 -5.441 -22.982 1.00 68.19 93 ASP A CA 1
ATOM 742 C C . ASP A 1 93 ? 3.350 -6.582 -22.113 1.00 68.19 93 ASP A C 1
ATOM 744 O O . ASP A 1 93 ? 3.274 -6.553 -20.875 1.00 68.19 93 ASP A O 1
ATOM 748 N N . PRO A 1 94 ? 4.026 -7.565 -22.740 1.00 68.88 94 PRO A N 1
ATOM 749 C CA . PRO A 1 94 ? 4.680 -8.677 -22.046 1.00 68.88 94 PRO A CA 1
ATOM 750 C C . PRO A 1 94 ? 5.752 -8.250 -21.034 1.00 68.88 94 PRO A C 1
ATOM 752 O O . PRO A 1 94 ? 6.005 -8.950 -20.052 1.00 68.88 94 PRO A O 1
ATOM 755 N N . SER A 1 95 ? 6.397 -7.100 -21.252 1.00 68.56 95 SER A N 1
ATOM 756 C CA . SER A 1 95 ? 7.502 -6.651 -20.401 1.00 68.56 95 SER A CA 1
ATOM 757 C C . SER A 1 95 ? 7.015 -6.075 -19.069 1.00 68.56 95 SER A C 1
ATOM 759 O O . SER A 1 95 ? 7.660 -6.288 -18.043 1.00 68.56 95 SER A O 1
ATOM 761 N N . TRP A 1 96 ? 5.840 -5.433 -19.046 1.00 70.75 96 TRP A N 1
ATOM 762 C CA . TRP A 1 96 ? 5.160 -5.057 -17.799 1.00 70.75 96 TRP A CA 1
ATOM 763 C C . TRP A 1 96 ? 4.831 -6.291 -16.954 1.00 70.75 96 TRP A C 1
ATOM 765 O O . TRP A 1 96 ? 5.167 -6.353 -15.770 1.00 70.75 96 TRP A O 1
ATOM 775 N N . ARG A 1 97 ? 4.232 -7.305 -17.587 1.00 72.25 97 ARG A N 1
ATOM 776 C CA . ARG A 1 97 ? 3.857 -8.555 -16.922 1.00 72.25 97 ARG A CA 1
ATOM 777 C C . ARG A 1 97 ? 5.063 -9.247 -16.295 1.00 72.25 97 ARG A C 1
ATOM 779 O O . ARG A 1 97 ? 4.999 -9.637 -15.135 1.00 72.25 97 ARG A O 1
ATOM 786 N N . SER A 1 98 ? 6.180 -9.319 -17.018 1.00 75.44 98 SER A N 1
ATOM 787 C CA . SER A 1 98 ? 7.416 -9.910 -16.497 1.00 75.44 98 SER A CA 1
ATOM 788 C C . SER A 1 98 ? 7.956 -9.184 -15.260 1.00 75.44 98 SER A C 1
ATOM 790 O O . SER A 1 98 ? 8.440 -9.841 -14.341 1.00 75.44 98 SER A O 1
ATOM 792 N N . GLN A 1 99 ? 7.896 -7.849 -15.216 1.00 75.38 99 GLN A N 1
ATOM 793 C CA . GLN A 1 99 ? 8.379 -7.075 -14.064 1.00 75.38 99 GLN A CA 1
ATOM 794 C C . GLN A 1 99 ? 7.476 -7.258 -12.837 1.00 75.38 99 GLN A C 1
ATOM 796 O O . GLN A 1 99 ? 7.964 -7.422 -11.720 1.00 75.38 99 GLN A O 1
ATOM 801 N N . VAL A 1 100 ? 6.160 -7.277 -13.046 1.00 74.88 100 VAL A N 1
ATOM 802 C CA . VAL A 1 100 ? 5.174 -7.521 -11.986 1.00 74.88 100 VAL A CA 1
ATOM 803 C C . VAL A 1 100 ? 5.281 -8.947 -11.440 1.00 74.88 100 VAL A C 1
ATOM 805 O O . VAL A 1 100 ? 5.313 -9.140 -10.226 1.00 74.88 100 VAL A O 1
ATOM 808 N N . ASP A 1 101 ? 5.421 -9.939 -12.318 1.00 77.50 101 ASP A N 1
ATOM 809 C CA . ASP A 1 101 ? 5.597 -11.339 -11.924 1.00 77.50 101 ASP A CA 1
ATOM 810 C C . ASP A 1 101 ? 6.905 -11.555 -11.148 1.00 77.50 101 ASP A C 1
ATOM 812 O O . ASP A 1 101 ? 6.925 -12.321 -10.186 1.00 77.50 101 ASP A O 1
ATOM 816 N N . MET A 1 102 ? 7.979 -10.839 -11.501 1.00 79.75 102 MET A N 1
ATOM 817 C CA . MET A 1 102 ? 9.235 -10.857 -10.745 1.00 79.75 102 MET A CA 1
ATOM 818 C C . MET A 1 102 ? 9.051 -10.346 -9.307 1.00 79.75 102 MET A C 1
ATOM 820 O O . MET A 1 102 ? 9.577 -10.964 -8.383 1.00 79.75 102 MET A O 1
ATOM 824 N N . MET A 1 103 ? 8.287 -9.264 -9.100 1.00 79.50 103 MET A N 1
ATOM 825 C CA . MET A 1 103 ? 7.987 -8.756 -7.752 1.00 79.50 103 MET A CA 1
ATOM 826 C C . MET A 1 103 ? 7.184 -9.765 -6.929 1.00 79.50 103 MET A C 1
ATOM 828 O O . MET A 1 103 ? 7.574 -10.088 -5.809 1.00 79.50 103 MET A O 1
ATOM 832 N N . PHE A 1 104 ? 6.102 -10.309 -7.495 1.00 79.06 104 PHE A N 1
ATOM 833 C CA . PHE A 1 104 ? 5.259 -11.275 -6.785 1.00 79.06 104 PHE A CA 1
ATOM 834 C C . PHE A 1 104 ? 5.984 -12.570 -6.463 1.00 79.06 104 PHE A C 1
ATOM 836 O O . PHE A 1 104 ? 5.829 -13.100 -5.363 1.00 79.06 104 PHE A O 1
ATOM 843 N N . LYS A 1 105 ? 6.794 -13.068 -7.403 1.00 80.69 105 LYS A N 1
ATOM 844 C CA . LYS A 1 105 ? 7.622 -14.245 -7.165 1.00 80.69 105 LYS A CA 1
ATOM 845 C C . LYS A 1 105 ? 8.588 -14.003 -6.011 1.00 80.69 105 LYS A C 1
ATOM 847 O O . LYS A 1 105 ? 8.666 -14.842 -5.124 1.00 80.69 105 LYS A O 1
ATOM 852 N N . TYR A 1 106 ? 9.282 -12.867 -6.011 1.00 81.88 106 TYR A N 1
ATOM 853 C CA . TYR A 1 106 ? 10.210 -12.528 -4.940 1.00 81.88 106 TYR A CA 1
ATOM 854 C C . TYR A 1 106 ? 9.515 -12.483 -3.573 1.00 81.88 106 TYR A C 1
ATOM 856 O O . TYR A 1 106 ? 9.977 -13.119 -2.634 1.00 81.88 106 TYR A O 1
ATOM 864 N N . TRP A 1 107 ? 8.377 -11.792 -3.464 1.00 79.56 107 TRP A N 1
ATOM 865 C CA . TRP A 1 107 ? 7.627 -11.729 -2.208 1.00 79.56 107 TRP A CA 1
ATOM 866 C C . TRP A 1 107 ? 7.185 -13.108 -1.719 1.00 79.56 107 TRP A C 1
ATOM 868 O O . TRP A 1 107 ? 7.380 -13.422 -0.548 1.00 79.56 107 TRP A O 1
ATOM 878 N N . GLY A 1 108 ? 6.662 -13.949 -2.613 1.00 80.44 108 GLY A N 1
ATOM 879 C CA . GLY A 1 108 ? 6.293 -15.319 -2.264 1.00 80.44 108 GLY A CA 1
ATOM 880 C C . GLY A 1 108 ? 7.489 -16.172 -1.826 1.00 80.44 108 GLY A C 1
ATOM 881 O O . GLY A 1 108 ? 7.385 -16.894 -0.837 1.00 80.44 108 GLY A O 1
ATOM 882 N N . ASP A 1 109 ? 8.630 -16.070 -2.518 1.00 83.38 109 ASP A N 1
ATOM 883 C CA . ASP A 1 109 ? 9.853 -16.819 -2.188 1.00 83.38 109 ASP A CA 1
ATOM 884 C C . ASP A 1 109 ? 10.444 -16.400 -0.824 1.00 83.38 109 ASP A C 1
ATOM 886 O O . ASP A 1 109 ? 11.023 -17.228 -0.123 1.00 83.38 109 ASP A O 1
ATOM 890 N N . GLU A 1 110 ? 10.268 -15.138 -0.424 1.00 82.31 110 GLU A N 1
ATOM 891 C CA . GLU A 1 110 ? 10.681 -14.600 0.884 1.00 82.31 110 GLU A CA 1
ATOM 892 C C . GLU A 1 110 ? 9.637 -14.838 1.993 1.00 82.31 110 GLU A C 1
ATOM 894 O O . GLU A 1 110 ? 9.824 -14.421 3.136 1.00 82.31 110 GLU A O 1
ATOM 899 N N . GLY A 1 111 ? 8.527 -15.510 1.674 1.00 83.19 111 GLY A N 1
ATOM 900 C CA . GLY A 1 111 ? 7.479 -15.854 2.633 1.00 83.19 111 GLY A CA 1
ATOM 901 C C . GLY A 1 111 ? 6.504 -14.721 2.963 1.00 83.19 111 GLY A C 1
ATOM 902 O O . GLY A 1 111 ? 5.735 -14.852 3.915 1.00 83.19 111 GLY A O 1
ATOM 903 N N . PHE A 1 112 ? 6.494 -13.625 2.196 1.00 82.62 112 PHE A N 1
ATOM 904 C CA . PHE A 1 112 ? 5.452 -12.605 2.322 1.00 82.62 112 PHE A CA 1
ATOM 905 C C . PHE A 1 112 ? 4.109 -13.147 1.823 1.00 82.62 112 PHE A C 1
ATOM 907 O O . PHE A 1 112 ? 4.034 -13.871 0.826 1.00 82.62 112 PHE A O 1
ATOM 914 N N . SER A 1 113 ? 3.027 -12.751 2.496 1.00 81.88 113 SER A N 1
ATOM 915 C CA . SER A 1 113 ? 1.679 -13.073 2.034 1.00 81.88 113 SER A CA 1
ATOM 916 C C . SER A 1 113 ? 1.307 -12.247 0.801 1.00 81.88 113 SER A C 1
ATOM 918 O O . SER A 1 113 ? 1.582 -11.051 0.713 1.00 81.88 113 SER A O 1
ATOM 920 N N . LEU A 1 114 ? 0.636 -12.896 -0.152 1.00 78.75 114 LEU A N 1
ATOM 921 C CA . LEU A 1 114 ? -0.009 -12.225 -1.281 1.00 78.75 114 LEU A CA 1
ATOM 922 C C . LEU A 1 114 ? -1.433 -11.760 -0.936 1.00 78.75 114 LEU A C 1
ATOM 924 O O . LEU A 1 114 ? -1.982 -10.917 -1.638 1.00 78.75 114 LEU A O 1
ATOM 928 N N . ASP A 1 115 ? -2.031 -12.286 0.133 1.00 80.31 115 ASP A N 1
ATOM 929 C CA . ASP A 1 115 ? -3.348 -11.897 0.647 1.00 80.31 115 ASP A CA 1
ATOM 930 C C . ASP A 1 115 ? -3.228 -11.530 2.128 1.00 80.31 115 ASP A C 1
ATOM 932 O O . ASP A 1 115 ? -3.882 -12.117 2.991 1.00 80.31 115 ASP A O 1
ATOM 936 N N . THR A 1 116 ? -2.360 -10.557 2.426 1.00 80.94 116 THR A N 1
ATOM 937 C CA . THR A 1 116 ? -2.068 -10.134 3.802 1.00 80.94 116 THR A CA 1
ATOM 938 C C . THR A 1 116 ? -3.344 -9.830 4.577 1.00 80.94 116 THR A C 1
ATOM 940 O O . THR A 1 116 ? -3.481 -10.229 5.727 1.00 80.94 116 THR A O 1
ATOM 943 N N . THR A 1 117 ? -4.321 -9.181 3.941 1.00 80.31 117 THR A N 1
ATOM 944 C CA . THR A 1 117 ? -5.600 -8.854 4.573 1.00 80.31 117 THR A CA 1
ATOM 945 C C . THR A 1 117 ? -6.395 -10.105 4.954 1.00 80.31 117 THR A C 1
ATOM 947 O O . THR A 1 117 ? -6.873 -10.192 6.084 1.00 80.31 117 THR A O 1
ATOM 950 N N . GLY A 1 118 ? -6.513 -11.082 4.049 1.00 82.50 118 GLY A N 1
ATOM 951 C CA . GLY A 1 118 ? -7.207 -12.338 4.334 1.00 82.50 118 GLY A CA 1
ATOM 952 C C . GLY A 1 118 ? -6.482 -13.204 5.367 1.00 82.50 118 GLY A C 1
ATOM 953 O O . GLY A 1 118 ? -7.124 -13.870 6.179 1.00 82.50 118 GLY A O 1
ATOM 954 N N . ASP A 1 119 ? -5.151 -13.186 5.375 1.00 85.75 119 ASP A N 1
ATOM 955 C CA . ASP A 1 119 ? -4.361 -13.938 6.350 1.00 85.75 119 ASP A CA 1
ATOM 956 C C . ASP A 1 119 ? -4.410 -13.305 7.744 1.00 85.75 119 ASP A C 1
ATOM 958 O O . ASP A 1 119 ? -4.567 -14.023 8.733 1.00 85.75 119 ASP A O 1
ATOM 962 N N . VAL A 1 120 ? -4.367 -11.971 7.836 1.00 85.31 120 VAL A N 1
ATOM 963 C CA . VAL A 1 120 ? -4.570 -11.243 9.098 1.00 85.31 120 VAL A CA 1
ATOM 964 C C . VAL A 1 120 ? -5.975 -11.491 9.638 1.00 85.31 120 VAL A C 1
ATOM 966 O O . VAL A 1 120 ? -6.117 -11.792 10.818 1.00 85.31 120 VAL A O 1
ATOM 969 N N . GLU A 1 121 ? -7.011 -11.442 8.798 1.00 86.06 121 GLU A N 1
ATOM 970 C CA . GLU A 1 121 ? -8.386 -11.739 9.219 1.00 86.06 121 GLU A CA 1
ATOM 971 C C . GLU A 1 121 ? -8.500 -13.130 9.855 1.00 86.06 121 GLU A C 1
ATOM 973 O O . GLU A 1 121 ? -9.015 -13.270 10.966 1.00 86.06 121 GLU A O 1
ATOM 978 N N . LYS A 1 122 ? -7.962 -14.158 9.189 1.00 88.19 122 LYS A N 1
ATOM 979 C CA . LYS A 1 122 ? -7.942 -15.530 9.718 1.00 88.19 122 LYS A CA 1
ATOM 980 C C . LYS A 1 122 ? -7.146 -15.636 11.013 1.00 88.19 122 LYS A C 1
ATOM 982 O O . LYS A 1 122 ? -7.561 -16.351 11.922 1.00 88.19 122 LYS A O 1
ATOM 987 N N . ALA A 1 123 ? -6.008 -14.949 11.107 1.00 88.25 123 ALA A N 1
ATOM 988 C CA . ALA A 1 123 ? -5.203 -14.943 12.322 1.00 88.25 123 ALA A CA 1
ATOM 989 C C . ALA A 1 123 ? -5.976 -14.318 13.495 1.00 88.25 123 ALA A C 1
ATOM 991 O 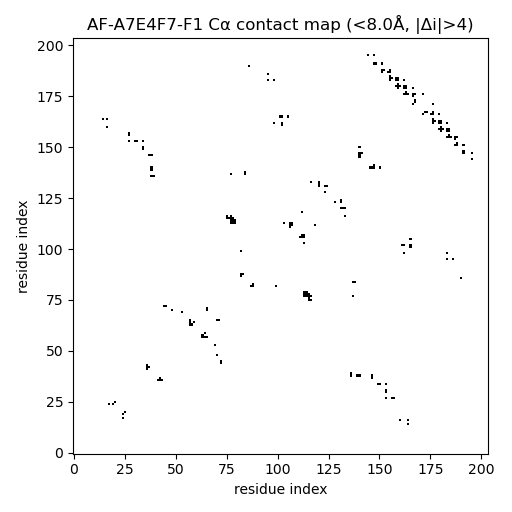O . ALA A 1 123 ? -5.976 -14.875 14.592 1.00 88.25 123 ALA A O 1
ATOM 992 N N . LEU A 1 124 ? -6.690 -13.214 13.252 1.00 87.12 124 LEU A N 1
ATOM 993 C CA . LEU A 1 124 ? -7.514 -12.540 14.255 1.00 87.12 124 LEU A CA 1
ATOM 994 C C . LEU A 1 124 ? -8.683 -13.413 14.729 1.00 87.12 124 LEU A C 1
ATOM 996 O O . LEU A 1 124 ? -8.972 -13.422 15.919 1.00 87.12 124 LEU A O 1
ATOM 1000 N N . GLN A 1 125 ? -9.300 -14.217 13.857 1.00 86.06 125 GLN A N 1
ATOM 1001 C CA . GLN A 1 125 ? -10.357 -15.164 14.258 1.00 86.06 125 GLN A CA 1
ATOM 1002 C C . GLN A 1 125 ? -9.897 -16.198 15.304 1.00 86.06 125 GLN A C 1
ATOM 1004 O O . GLN A 1 125 ? -10.724 -16.746 16.030 1.00 86.06 125 GLN A O 1
ATOM 1009 N N . GLY A 1 126 ? -8.593 -16.486 15.381 1.00 86.81 126 GLY A N 1
ATOM 1010 C CA . GLY A 1 126 ? -8.013 -17.395 16.375 1.00 86.81 126 GLY A CA 1
ATOM 1011 C C . GLY A 1 126 ? -7.683 -16.742 17.722 1.00 86.81 126 GLY A C 1
ATOM 1012 O O . GLY A 1 126 ? -7.213 -17.430 18.629 1.00 86.81 126 GLY A O 1
ATOM 1013 N N . LEU A 1 127 ? -7.887 -15.432 17.859 1.00 87.56 127 LEU A N 1
ATOM 1014 C CA . LEU A 1 127 ? -7.556 -14.652 19.048 1.00 87.56 127 LEU A CA 1
ATOM 1015 C C . LEU A 1 127 ? -8.834 -14.223 19.788 1.00 87.56 127 LEU A C 1
ATOM 1017 O O . LEU A 1 127 ? -9.905 -14.171 19.187 1.00 87.56 127 LEU A O 1
ATOM 1021 N N . PRO A 1 128 ? -8.754 -13.883 21.089 1.00 87.81 128 PRO A N 1
ATOM 1022 C CA . PRO A 1 128 ? -9.887 -13.361 21.854 1.00 87.81 128 PRO A CA 1
ATOM 1023 C C . PRO A 1 128 ? -10.152 -11.882 21.513 1.00 87.81 128 PRO A C 1
ATOM 1025 O O . PRO A 1 128 ? -10.136 -11.020 22.389 1.00 87.81 128 PRO A O 1
ATOM 1028 N N . VAL A 1 129 ? -10.323 -11.584 20.227 1.00 87.31 129 VAL A N 1
ATOM 1029 C CA . VAL A 1 129 ? -10.686 -10.264 19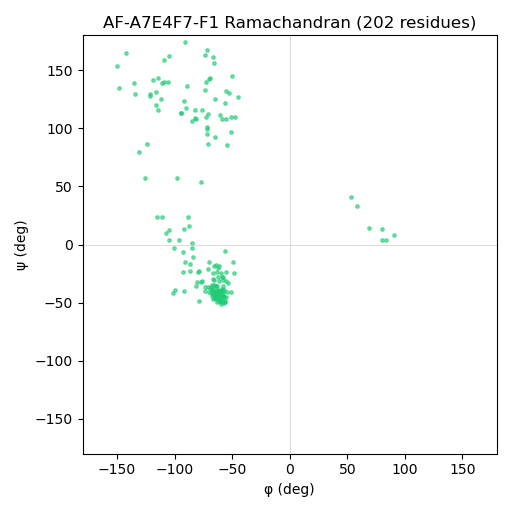.709 1.00 87.31 129 VAL A CA 1
ATOM 1030 C C . VAL A 1 129 ? -12.146 -10.282 19.272 1.00 87.31 129 VAL A C 1
ATOM 1032 O O . VAL A 1 129 ? -12.631 -11.255 18.697 1.00 87.31 129 VAL A O 1
ATOM 1035 N N . GLU A 1 130 ? -12.849 -9.197 19.564 1.00 87.88 130 GLU A N 1
ATOM 1036 C CA . GLU A 1 130 ? -14.247 -8.992 19.187 1.00 87.88 130 GLU A CA 1
ATOM 1037 C C . GLU A 1 130 ? -14.319 -7.988 18.024 1.00 87.88 130 GLU A C 1
ATOM 1039 O O . GLU A 1 130 ? -13.350 -7.276 17.756 1.00 87.88 130 GLU A O 1
ATOM 1044 N N . ASP A 1 131 ? -15.447 -7.955 17.308 1.00 86.62 131 ASP A N 1
ATOM 1045 C CA . ASP A 1 131 ? -15.726 -6.982 16.237 1.00 86.62 131 ASP A CA 1
ATOM 1046 C C . ASP A 1 131 ? -14.645 -6.890 15.137 1.00 86.62 131 ASP A C 1
ATOM 1048 O O . ASP A 1 131 ? -14.297 -5.81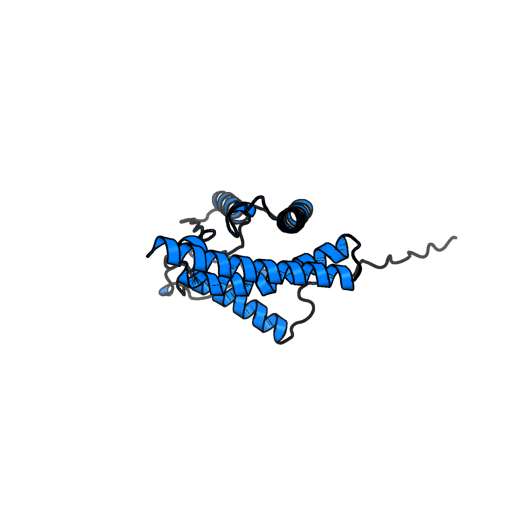2 14.644 1.00 86.62 131 ASP A O 1
ATOM 1052 N N . VAL A 1 132 ? -14.101 -8.042 14.721 1.00 87.94 132 VAL A N 1
ATOM 1053 C CA . VAL A 1 132 ? -13.117 -8.112 13.631 1.00 87.94 132 VAL A CA 1
ATOM 1054 C C . VAL A 1 132 ? -13.759 -7.683 12.317 1.00 87.94 132 VAL A C 1
ATOM 1056 O O . VAL A 1 132 ? -14.753 -8.253 11.859 1.00 87.94 132 VAL A O 1
ATOM 1059 N N . HIS A 1 133 ? -13.141 -6.696 11.677 1.00 87.06 133 HIS A N 1
ATOM 1060 C CA . HIS A 1 133 ? -13.599 -6.162 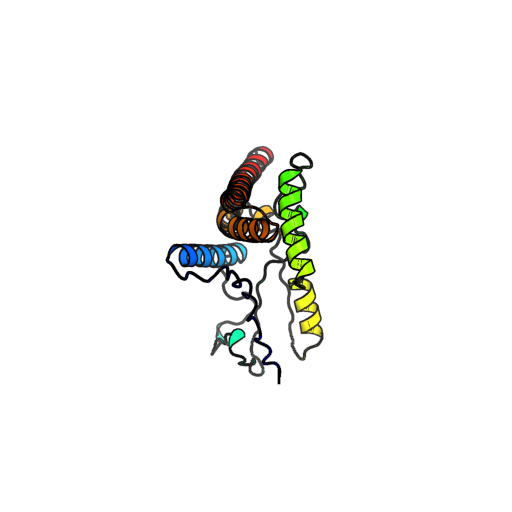10.411 1.00 87.06 133 HIS A CA 1
ATOM 1061 C C . HIS A 1 133 ? -12.460 -5.973 9.421 1.00 87.06 133 HIS A C 1
ATOM 1063 O O . HIS A 1 133 ? -11.405 -5.434 9.749 1.00 87.06 133 HIS A O 1
ATOM 1069 N N . VAL A 1 134 ? -12.745 -6.326 8.172 1.00 85.19 134 VAL A N 1
ATOM 1070 C CA . VAL A 1 134 ? -11.874 -6.083 7.029 1.00 85.19 134 VAL A CA 1
ATOM 1071 C C . VAL A 1 134 ? -12.573 -5.138 6.066 1.00 85.19 134 VAL A C 1
ATOM 1073 O O . VAL A 1 134 ? -13.725 -5.360 5.694 1.00 85.19 134 VAL A O 1
ATOM 1076 N N . THR A 1 135 ? -11.862 -4.098 5.642 1.00 83.56 135 THR A N 1
ATOM 1077 C CA . THR A 1 135 ? -12.300 -3.222 4.554 1.00 83.56 135 THR A CA 1
ATOM 1078 C C . THR A 1 135 ? -11.310 -3.343 3.408 1.00 83.56 135 THR A C 1
ATOM 1080 O O . THR A 1 135 ? -10.128 -3.049 3.577 1.00 83.56 135 THR A O 1
ATOM 1083 N N . ASP A 1 136 ? -11.794 -3.774 2.245 1.00 80.44 136 ASP A N 1
ATOM 1084 C CA . ASP A 1 136 ? -10.984 -3.883 1.036 1.00 80.44 136 ASP A CA 1
ATOM 1085 C C . ASP A 1 136 ? -11.116 -2.610 0.182 1.00 80.44 136 ASP A C 1
ATOM 1087 O O . ASP A 1 136 ? -12.183 -2.301 -0.358 1.00 80.44 136 ASP A O 1
ATOM 1091 N N . HIS A 1 137 ? -10.013 -1.869 0.071 1.00 80.88 137 HIS A N 1
ATOM 1092 C CA . HIS A 1 137 ? -9.902 -0.653 -0.741 1.00 80.88 137 HIS A CA 1
ATOM 1093 C C . HIS A 1 137 ? -9.125 -0.865 -2.041 1.00 80.88 137 HIS A C 1
ATOM 1095 O O . HIS A 1 137 ? -8.734 0.094 -2.705 1.00 80.88 137 HIS A O 1
ATOM 1101 N N . THR A 1 138 ? -8.878 -2.115 -2.403 1.00 76.94 138 THR A N 1
ATOM 1102 C CA . THR A 1 138 ? -7.986 -2.470 -3.495 1.00 76.94 138 THR A CA 1
ATOM 1103 C C . THR A 1 138 ? -8.411 -1.847 -4.834 1.00 76.94 138 THR A C 1
ATOM 1105 O O . THR A 1 138 ? -7.577 -1.319 -5.557 1.00 76.94 138 THR A O 1
ATOM 1108 N N . ASP A 1 139 ? -9.702 -1.836 -5.158 1.00 74.75 139 ASP A N 1
ATOM 1109 C CA . ASP A 1 139 ? -10.276 -1.259 -6.385 1.00 74.75 139 ASP A CA 1
ATOM 1110 C C . ASP A 1 139 ? -10.716 0.211 -6.230 1.00 74.75 139 ASP A C 1
ATOM 1112 O O . ASP A 1 139 ? -11.433 0.741 -7.083 1.00 74.75 139 ASP A O 1
ATOM 1116 N N . ALA A 1 140 ? -10.313 0.889 -5.148 1.00 78.69 140 ALA A N 1
ATOM 1117 C CA . ALA A 1 140 ? -10.768 2.246 -4.858 1.00 78.69 140 ALA A CA 1
ATOM 1118 C C . ALA A 1 140 ? -10.448 3.227 -5.995 1.00 78.69 140 ALA A C 1
ATOM 1120 O O . ALA A 1 140 ? -11.309 4.027 -6.334 1.00 78.69 140 ALA A O 1
ATOM 1121 N N . CYS A 1 141 ? -9.278 3.134 -6.635 1.00 73.06 141 CYS A N 1
ATOM 1122 C CA . CYS A 1 141 ? -8.917 4.014 -7.754 1.00 73.06 141 CYS A CA 1
ATOM 1123 C C . CYS A 1 141 ? -9.775 3.812 -9.014 1.00 73.06 141 CYS A C 1
ATOM 1125 O O . CYS A 1 141 ? -9.916 4.750 -9.788 1.00 73.06 141 CYS A O 1
ATOM 1127 N N . PHE A 1 142 ? -10.374 2.632 -9.211 1.00 72.56 142 PHE A N 1
ATOM 1128 C CA . PHE A 1 142 ? -11.325 2.406 -10.306 1.00 72.56 142 PHE A CA 1
ATOM 1129 C C . PHE A 1 142 ? -12.723 2.905 -9.971 1.00 72.56 142 PHE A C 1
ATOM 1131 O O . PHE A 1 142 ? -13.442 3.371 -10.843 1.00 72.56 142 PHE A O 1
ATOM 1138 N N . ARG A 1 143 ? -13.136 2.771 -8.707 1.00 76.94 143 ARG A N 1
ATO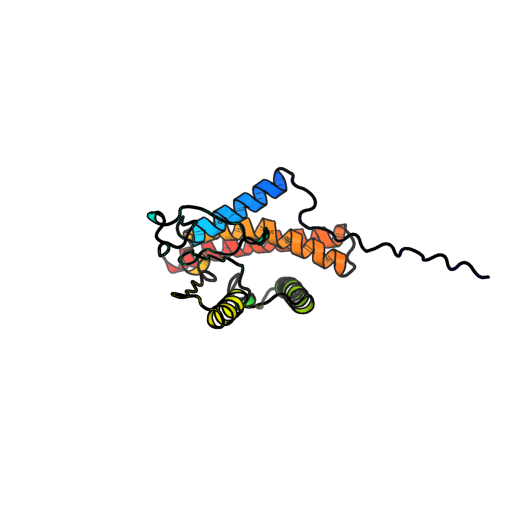M 1139 C CA . ARG A 1 143 ? -14.459 3.231 -8.263 1.00 76.94 143 ARG A CA 1
ATOM 1140 C C . ARG A 1 143 ? -14.506 4.738 -8.025 1.00 76.94 143 ARG A C 1
ATOM 1142 O O . ARG A 1 143 ? -15.589 5.313 -8.025 1.00 76.94 143 ARG A O 1
ATOM 1149 N N . ARG A 1 144 ? -13.345 5.346 -7.779 1.00 81.44 144 ARG A N 1
ATOM 1150 C CA . ARG A 1 144 ? -13.146 6.764 -7.473 1.00 81.44 144 ARG A CA 1
ATOM 1151 C C . ARG A 1 144 ? -12.033 7.332 -8.355 1.00 81.44 144 ARG A C 1
ATOM 1153 O O . ARG A 1 144 ? -10.883 7.446 -7.920 1.00 81.44 144 ARG A O 1
ATOM 1160 N N . PRO A 1 145 ? -12.343 7.664 -9.611 1.00 78.31 145 PRO A N 1
ATOM 1161 C CA . PRO A 1 145 ? -11.351 8.165 -10.557 1.00 78.31 145 PRO A CA 1
ATOM 1162 C C . PRO A 1 145 ? -10.648 9.436 -10.078 1.00 78.31 145 PRO A C 1
ATOM 1164 O O . PRO A 1 145 ? -9.479 9.657 -10.384 1.00 78.31 145 PRO A O 1
ATOM 1167 N N . GLU A 1 146 ? -11.315 10.245 -9.251 1.00 82.25 146 GLU A N 1
ATOM 1168 C CA . GLU A 1 146 ? -10.767 11.481 -8.698 1.00 82.25 146 GLU A CA 1
ATOM 1169 C C . GLU A 1 146 ? -9.556 11.265 -7.776 1.00 82.25 146 GLU A C 1
ATOM 1171 O O . GLU A 1 146 ? -8.800 12.203 -7.527 1.00 82.25 146 GLU A O 1
ATOM 1176 N N . ILE A 1 147 ? -9.346 10.041 -7.274 1.00 82.56 147 ILE A N 1
ATOM 1177 C CA . ILE A 1 147 ? -8.163 9.695 -6.471 1.00 82.56 147 ILE A CA 1
ATOM 1178 C C . ILE A 1 147 ? -7.083 8.963 -7.269 1.00 82.56 147 ILE A C 1
ATOM 1180 O O . ILE A 1 147 ? -6.015 8.675 -6.723 1.00 82.56 147 ILE A O 1
ATOM 1184 N N . ASN A 1 148 ? -7.331 8.663 -8.546 1.00 82.62 148 ASN A N 1
ATOM 1185 C CA . ASN A 1 148 ? -6.420 7.883 -9.377 1.00 82.62 148 ASN A CA 1
ATOM 1186 C C . ASN A 1 148 ? -5.046 8.552 -9.507 1.00 82.62 148 ASN A C 1
ATOM 1188 O O . ASN A 1 148 ? -4.032 7.884 -9.328 1.00 82.62 148 ASN A O 1
ATOM 1192 N N . ASP A 1 149 ? -4.996 9.870 -9.718 1.00 84.19 149 ASP A N 1
ATOM 1193 C CA . ASP A 1 149 ? -3.732 10.607 -9.857 1.00 84.19 149 ASP A CA 1
ATOM 1194 C C . ASP A 1 149 ? -2.842 10.480 -8.617 1.00 84.19 149 ASP A C 1
ATOM 1196 O O . ASP A 1 149 ? -1.631 10.291 -8.729 1.00 84.19 149 ASP A O 1
ATOM 1200 N N . VAL A 1 150 ? -3.447 10.515 -7.427 1.00 84.94 150 VAL A N 1
ATOM 1201 C CA . VAL A 1 150 ? -2.731 10.357 -6.154 1.00 84.94 150 VAL A CA 1
ATOM 1202 C C . VAL A 1 150 ? -2.134 8.950 -6.050 1.00 84.94 150 VAL A C 1
ATOM 1204 O O . VAL A 1 150 ? -0.963 8.790 -5.704 1.00 84.94 150 VAL A O 1
ATOM 1207 N N . VAL A 1 151 ? -2.914 7.927 -6.410 1.00 81.50 151 VAL A N 1
ATOM 1208 C CA . VAL A 1 151 ? -2.471 6.524 -6.386 1.00 81.50 151 VAL A CA 1
ATOM 1209 C C . VAL A 1 151 ? -1.378 6.263 -7.427 1.00 81.50 151 VAL A C 1
ATOM 1211 O O . VAL A 1 151 ? -0.383 5.602 -7.121 1.00 81.50 151 VAL A O 1
ATOM 1214 N N . VAL A 1 152 ? -1.528 6.795 -8.641 1.00 84.56 152 VAL A N 1
ATOM 1215 C CA . VAL A 1 152 ? -0.542 6.692 -9.726 1.00 84.56 152 VAL A CA 1
ATOM 1216 C C . VAL A 1 152 ? 0.768 7.357 -9.319 1.00 84.56 152 VAL A C 1
ATOM 1218 O O . VAL A 1 152 ? 1.830 6.752 -9.484 1.00 84.56 152 VAL A O 1
ATOM 1221 N N . GLU A 1 153 ? 0.707 8.561 -8.749 1.00 87.38 153 GLU A N 1
ATOM 1222 C CA . GLU A 1 153 ? 1.892 9.297 -8.312 1.00 87.38 153 GLU A CA 1
ATOM 1223 C C . GLU A 1 153 ? 2.656 8.518 -7.239 1.00 87.38 153 GLU A C 1
ATOM 1225 O O . GLU A 1 153 ? 3.856 8.278 -7.400 1.00 87.38 153 GLU A O 1
ATOM 1230 N N . TRP A 1 154 ? 1.964 8.026 -6.205 1.00 86.81 154 TRP A N 1
ATOM 1231 C CA . TRP A 1 154 ? 2.572 7.186 -5.172 1.00 86.81 154 TRP A CA 1
ATOM 1232 C C . TRP A 1 154 ? 3.235 5.933 -5.750 1.00 86.81 154 TRP A C 1
ATOM 1234 O O . TRP A 1 154 ? 4.419 5.677 -5.499 1.00 86.81 154 TRP A O 1
ATOM 1244 N N . GLN A 1 155 ? 2.522 5.177 -6.588 1.00 83.69 155 GLN A N 1
ATOM 1245 C CA . GLN A 1 155 ? 3.076 3.962 -7.185 1.00 83.69 155 GLN A CA 1
ATOM 1246 C C . GLN A 1 155 ? 4.282 4.246 -8.086 1.00 83.69 155 GLN A C 1
ATOM 1248 O O . GLN A 1 155 ? 5.226 3.451 -8.103 1.00 83.69 155 GLN A O 1
ATOM 1253 N N . SER A 1 156 ? 4.273 5.372 -8.807 1.00 86.88 156 SER A N 1
ATOM 1254 C CA . SER A 1 156 ? 5.369 5.790 -9.688 1.00 86.88 156 SER A CA 1
ATOM 1255 C C . SER A 1 156 ? 6.661 6.111 -8.929 1.00 86.88 156 SER A C 1
ATOM 1257 O O . SER A 1 156 ? 7.730 6.116 -9.535 1.00 86.88 156 SER A O 1
ATOM 1259 N N . ARG A 1 157 ? 6.581 6.359 -7.616 1.00 85.94 157 ARG A N 1
ATOM 1260 C CA . ARG A 1 157 ? 7.744 6.591 -6.750 1.00 85.94 157 ARG A CA 1
ATOM 1261 C C . ARG A 1 157 ? 8.149 5.350 -5.962 1.00 85.94 157 ARG A C 1
ATOM 1263 O O . ARG A 1 157 ? 9.335 5.084 -5.831 1.00 85.94 157 ARG A O 1
ATOM 1270 N N . ALA A 1 158 ? 7.185 4.571 -5.471 1.00 83.44 158 ALA A N 1
ATOM 1271 C CA . ALA A 1 158 ? 7.465 3.417 -4.616 1.00 83.44 158 ALA A CA 1
ATOM 1272 C C . ALA A 1 158 ? 7.938 2.176 -5.397 1.00 83.44 158 ALA A C 1
ATOM 1274 O O . ALA A 1 158 ? 8.941 1.555 -5.047 1.00 83.44 158 ALA A O 1
ATOM 1275 N N . LYS A 1 159 ? 7.241 1.799 -6.477 1.00 84.19 159 LYS A N 1
ATOM 1276 C CA . LYS A 1 159 ? 7.518 0.539 -7.192 1.00 84.19 159 LYS A CA 1
ATOM 1277 C C . LYS A 1 159 ? 8.856 0.497 -7.936 1.00 84.19 159 LYS A C 1
ATOM 1279 O O . LYS A 1 159 ? 9.471 -0.570 -7.939 1.00 84.19 159 LYS A O 1
ATOM 1284 N N . PRO A 1 160 ? 9.344 1.592 -8.550 1.00 87.44 160 PRO A N 1
ATOM 1285 C CA . PRO A 1 160 ? 10.651 1.581 -9.203 1.00 87.44 160 PRO A CA 1
ATOM 1286 C C . PRO A 1 160 ? 11.800 1.212 -8.265 1.00 87.44 160 PRO A C 1
ATOM 1288 O O . PRO A 1 160 ? 12.684 0.477 -8.686 1.00 87.44 160 PRO A O 1
ATOM 1291 N N . LEU A 1 161 ? 11.751 1.630 -6.995 1.00 86.06 161 LEU A N 1
ATOM 1292 C CA . LEU A 1 161 ? 12.768 1.276 -5.996 1.00 86.06 161 LEU A CA 1
ATOM 1293 C C . LEU A 1 161 ? 12.831 -0.239 -5.767 1.00 86.06 161 LEU A C 1
ATOM 1295 O O . LEU A 1 161 ? 13.908 -0.828 -5.676 1.00 86.06 161 LEU A O 1
ATOM 1299 N N . ILE A 1 162 ? 11.663 -0.884 -5.731 1.00 84.00 162 ILE A N 1
ATOM 1300 C CA . ILE A 1 162 ? 11.551 -2.338 -5.590 1.00 84.00 162 ILE A CA 1
ATOM 1301 C C . ILE A 1 162 ? 12.116 -3.018 -6.840 1.00 84.00 162 ILE A C 1
ATOM 1303 O O . ILE A 1 162 ? 12.930 -3.928 -6.720 1.00 84.00 162 ILE A O 1
ATOM 1307 N N . ILE A 1 163 ? 11.752 -2.556 -8.041 1.00 86.38 163 ILE A N 1
ATOM 1308 C CA . ILE A 1 163 ? 12.281 -3.119 -9.292 1.00 86.38 163 ILE A CA 1
ATOM 1309 C C . ILE A 1 163 ? 13.794 -2.931 -9.419 1.00 86.38 163 ILE A C 1
ATOM 1311 O O . ILE A 1 163 ? 14.469 -3.876 -9.825 1.00 86.38 163 ILE A O 1
ATOM 1315 N N . GLU A 1 164 ? 14.345 -1.773 -9.059 1.00 88.94 164 GLU A N 1
ATOM 1316 C CA . GLU A 1 164 ? 15.793 -1.534 -9.076 1.00 88.94 164 GLU A CA 1
ATOM 1317 C C . GLU A 1 164 ? 16.515 -2.521 -8.150 1.00 88.94 164 GLU A C 1
ATOM 1319 O O . GLU A 1 164 ? 17.462 -3.203 -8.559 1.00 88.94 164 GLU A O 1
ATOM 1324 N N . MET A 1 165 ? 16.014 -2.663 -6.917 1.00 86.88 165 MET A N 1
ATOM 1325 C CA . MET A 1 165 ? 16.560 -3.597 -5.936 1.00 86.88 165 MET A CA 1
ATOM 1326 C C . MET A 1 165 ? 16.497 -5.044 -6.446 1.00 86.88 165 MET A C 1
ATOM 1328 O O . MET A 1 165 ? 17.492 -5.767 -6.372 1.00 86.88 165 MET A O 1
ATOM 1332 N N . LEU A 1 166 ? 15.348 -5.482 -6.965 1.00 85.19 166 LEU A N 1
ATOM 1333 C CA . LEU A 1 166 ? 15.165 -6.852 -7.449 1.00 85.19 166 LEU A CA 1
ATOM 1334 C C . LEU A 1 166 ? 16.005 -7.150 -8.687 1.00 85.19 166 LEU A C 1
ATOM 1336 O O . LEU A 1 166 ? 16.612 -8.216 -8.767 1.00 85.19 166 LEU A O 1
ATOM 1340 N N . SER A 1 167 ? 16.097 -6.202 -9.618 1.00 85.31 167 SER A N 1
ATOM 1341 C CA . SER A 1 167 ? 16.933 -6.344 -10.813 1.00 85.31 167 SER A CA 1
ATOM 1342 C C . SER A 1 167 ? 18.398 -6.521 -10.416 1.00 85.31 167 SER A C 1
ATOM 1344 O O . SER A 1 167 ? 19.050 -7.465 -10.863 1.00 85.31 167 SER A O 1
ATOM 1346 N N . SER A 1 168 ? 18.886 -5.692 -9.487 1.00 85.69 168 SER A N 1
ATOM 1347 C CA . SER A 1 168 ? 20.249 -5.796 -8.951 1.00 85.69 168 SER A CA 1
ATOM 1348 C C . SER A 1 168 ? 20.506 -7.161 -8.296 1.00 85.69 168 SER A C 1
ATOM 1350 O O . SER A 1 168 ? 21.550 -7.777 -8.505 1.00 85.69 168 SER A O 1
ATOM 1352 N N . ARG A 1 169 ? 19.533 -7.690 -7.538 1.00 82.75 169 ARG A N 1
ATOM 1353 C CA . ARG A 1 169 ? 19.625 -9.029 -6.920 1.00 82.75 169 ARG A CA 1
ATOM 1354 C C . ARG A 1 169 ? 19.639 -10.161 -7.947 1.00 82.75 169 ARG A C 1
ATOM 1356 O O . ARG A 1 169 ? 20.281 -11.180 -7.705 1.00 82.75 169 ARG A O 1
ATOM 1363 N N . ASN A 1 170 ? 18.989 -9.957 -9.089 1.00 82.88 170 ASN A N 1
ATOM 1364 C CA . ASN A 1 170 ? 18.929 -10.904 -10.201 1.00 82.88 170 ASN A CA 1
ATOM 1365 C C . ASN A 1 170 ? 20.094 -10.752 -11.197 1.00 82.88 170 ASN A C 1
ATOM 1367 O O . ASN A 1 170 ? 20.036 -11.296 -12.298 1.00 82.88 170 ASN A O 1
ATOM 1371 N N . GLY A 1 171 ? 21.166 -10.054 -10.808 1.00 85.38 171 GLY A N 1
ATOM 1372 C CA . GLY A 1 171 ? 22.422 -10.002 -11.559 1.00 85.38 171 GLY A CA 1
ATOM 1373 C C . GLY A 1 171 ? 22.519 -8.875 -12.584 1.00 85.38 171 GLY A C 1
ATOM 1374 O O . GLY A 1 171 ? 23.483 -8.852 -13.345 1.00 85.38 171 GLY A O 1
ATOM 1375 N N . PHE A 1 172 ? 21.562 -7.944 -12.600 1.00 88.12 172 PHE A N 1
ATOM 1376 C CA . PHE A 1 172 ? 21.654 -6.743 -13.427 1.00 88.12 172 PHE A CA 1
ATOM 1377 C C . PHE A 1 172 ? 22.739 -5.834 -12.853 1.00 88.12 172 PHE A C 1
ATOM 1379 O O . PHE A 1 172 ? 22.876 -5.705 -11.632 1.00 88.12 172 PHE A O 1
ATOM 1386 N N . ASN A 1 173 ? 23.495 -5.171 -13.723 1.00 92.94 173 ASN A N 1
ATOM 1387 C CA . ASN A 1 173 ? 24.377 -4.102 -13.271 1.00 92.94 173 ASN A CA 1
ATOM 1388 C C . ASN A 1 173 ? 23.566 -2.854 -12.870 1.00 92.94 173 ASN A C 1
ATOM 1390 O O . ASN A 1 173 ? 22.378 -2.734 -13.170 1.00 92.94 173 ASN A O 1
ATOM 1394 N N . GLU A 1 174 ? 24.218 -1.901 -12.201 1.00 91.19 174 GLU A N 1
ATOM 1395 C CA . GLU A 1 174 ? 23.566 -0.687 -11.687 1.00 91.19 174 GLU A CA 1
ATOM 1396 C C . GLU A 1 174 ? 22.807 0.096 -12.775 1.00 91.19 174 GLU A C 1
ATOM 1398 O O . GLU A 1 174 ? 21.692 0.561 -12.546 1.00 91.19 174 GLU A O 1
ATOM 1403 N N . GLY A 1 175 ? 23.383 0.221 -13.975 1.00 93.81 175 GLY A N 1
ATOM 1404 C CA . GLY A 1 175 ? 22.752 0.933 -15.087 1.00 93.81 175 GLY A CA 1
ATOM 1405 C C . GLY A 1 175 ? 21.513 0.212 -15.617 1.00 93.81 175 GLY A C 1
ATOM 1406 O O . GLY A 1 175 ? 20.491 0.846 -15.875 1.00 93.81 175 GLY A O 1
ATOM 1407 N N . GLU A 1 176 ? 21.579 -1.113 -15.736 1.00 91.94 176 GLU A N 1
ATOM 1408 C CA . GLU A 1 176 ? 20.454 -1.949 -16.168 1.00 91.94 176 GLU A CA 1
ATOM 1409 C C . GLU A 1 176 ? 19.309 -1.928 -15.148 1.00 91.94 176 GLU A C 1
ATOM 1411 O O . GLU A 1 176 ? 18.146 -1.783 -15.528 1.00 91.94 176 GLU A O 1
ATOM 1416 N N . ALA A 1 177 ? 19.626 -2.014 -13.853 1.00 89.00 177 ALA A N 1
ATOM 1417 C CA . ALA A 1 177 ? 18.639 -1.959 -12.779 1.00 89.00 177 ALA A CA 1
ATOM 1418 C C . ALA A 1 177 ? 17.916 -0.603 -12.735 1.00 89.00 177 ALA A C 1
ATOM 1420 O O . ALA A 1 177 ? 16.683 -0.556 -12.683 1.00 89.00 177 ALA A O 1
ATOM 1421 N N . LYS A 1 178 ? 18.667 0.501 -12.846 1.00 92.00 178 LYS A N 1
ATOM 1422 C CA . LYS A 1 178 ? 18.106 1.858 -12.933 1.00 92.00 178 LYS A CA 1
ATOM 1423 C C . LYS A 1 178 ? 17.241 2.047 -14.172 1.00 92.00 178 LYS A C 1
ATOM 1425 O O . LYS A 1 178 ? 16.187 2.677 -14.095 1.00 92.00 178 LYS A O 1
ATOM 1430 N N . MET A 1 179 ? 17.649 1.483 -15.308 1.00 92.19 179 MET A N 1
ATOM 1431 C CA . MET A 1 179 ? 16.857 1.545 -16.535 1.00 92.19 179 MET A CA 1
ATOM 1432 C C . MET A 1 179 ? 15.537 0.777 -16.393 1.00 92.19 179 MET A C 1
ATOM 1434 O O . MET A 1 179 ? 14.486 1.290 -16.771 1.00 92.19 179 MET A O 1
ATOM 1438 N N . ALA A 1 180 ? 15.557 -0.413 -15.787 1.00 88.06 180 ALA A N 1
ATOM 1439 C CA . ALA A 1 180 ? 14.341 -1.182 -15.522 1.00 88.06 180 ALA A CA 1
ATOM 1440 C C . ALA A 1 180 ? 13.356 -0.412 -14.622 1.00 88.06 180 ALA A C 1
ATOM 1442 O O . ALA A 1 180 ? 12.157 -0.367 -14.907 1.00 88.06 180 ALA A O 1
ATOM 1443 N N . ALA A 1 181 ? 13.867 0.239 -13.575 1.00 89.38 181 ALA A N 1
ATOM 1444 C CA . ALA A 1 181 ? 13.083 1.084 -12.679 1.00 89.38 181 ALA A CA 1
ATOM 1445 C C . ALA A 1 181 ? 12.497 2.316 -13.393 1.00 89.38 181 ALA A C 1
ATOM 1447 O O . ALA A 1 181 ? 11.315 2.633 -13.224 1.00 89.38 181 ALA A O 1
ATOM 1448 N N . TYR A 1 182 ? 13.294 2.982 -14.233 1.00 91.69 182 TYR A N 1
ATOM 1449 C CA . TYR A 1 182 ? 12.850 4.115 -15.045 1.00 91.69 182 TYR A CA 1
ATOM 1450 C C . TYR A 1 182 ? 11.717 3.730 -16.007 1.00 91.69 182 TYR A C 1
ATOM 1452 O O . TYR A 1 182 ? 10.685 4.407 -16.052 1.00 91.69 182 TYR A O 1
ATOM 1460 N N . GLU A 1 183 ? 11.865 2.618 -16.730 1.00 89.31 183 GLU A N 1
ATOM 1461 C CA . GLU A 1 183 ? 10.841 2.133 -17.659 1.00 89.31 183 GLU A CA 1
ATOM 1462 C C . GLU A 1 183 ? 9.547 1.743 -16.932 1.00 89.31 183 GLU A C 1
ATOM 1464 O O . GLU A 1 183 ? 8.456 2.086 -17.392 1.00 89.31 183 GLU A O 1
ATOM 1469 N N . LEU A 1 184 ? 9.637 1.109 -15.755 1.00 86.81 184 LEU A N 1
ATOM 1470 C CA . LEU A 1 184 ? 8.460 0.837 -14.924 1.00 86.81 184 LEU A CA 1
ATOM 1471 C C . LEU A 1 184 ? 7.737 2.137 -14.547 1.00 86.81 184 LEU A C 1
ATOM 1473 O O . LEU A 1 184 ? 6.519 2.240 -14.710 1.00 86.81 184 LEU A O 1
ATOM 1477 N N . ARG A 1 185 ? 8.478 3.138 -14.054 1.00 89.94 185 ARG A N 1
ATOM 1478 C CA . ARG A 1 185 ? 7.913 4.435 -13.656 1.00 89.94 185 ARG A CA 1
ATOM 1479 C C . ARG A 1 185 ? 7.163 5.087 -14.809 1.00 89.94 185 ARG A C 1
ATOM 1481 O O . ARG A 1 185 ? 6.023 5.518 -14.642 1.00 89.94 185 ARG A O 1
ATOM 1488 N N . LYS A 1 186 ? 7.798 5.141 -15.979 1.00 89.06 186 LYS A N 1
ATOM 1489 C CA . LYS A 1 186 ? 7.213 5.711 -17.192 1.00 89.06 186 LYS A CA 1
ATOM 1490 C C . LYS A 1 186 ? 5.899 5.014 -17.550 1.00 89.06 186 LYS A C 1
ATOM 1492 O O . LYS A 1 186 ? 4.901 5.691 -17.780 1.00 89.06 186 LYS A O 1
ATOM 1497 N N . LYS A 1 187 ? 5.864 3.681 -17.500 1.00 84.62 187 LYS A N 1
ATOM 1498 C CA . LYS A 1 187 ? 4.655 2.892 -17.782 1.00 84.62 187 LYS A CA 1
ATOM 1499 C C . LYS A 1 187 ? 3.524 3.135 -16.792 1.00 84.62 187 LYS A C 1
ATOM 1501 O O . LYS A 1 187 ? 2.378 3.246 -17.218 1.00 84.62 187 LYS A O 1
ATOM 1506 N N . ILE A 1 188 ? 3.830 3.239 -15.497 1.00 83.81 188 ILE A N 1
ATOM 1507 C CA . ILE A 1 188 ? 2.835 3.573 -14.465 1.00 83.81 188 ILE A CA 1
ATOM 1508 C C . ILE A 1 188 ? 2.179 4.919 -14.796 1.00 83.81 188 ILE A C 1
ATOM 1510 O O . ILE A 1 188 ? 0.956 5.014 -14.839 1.00 83.81 188 ILE A O 1
ATOM 1514 N N . LEU A 1 189 ? 2.983 5.937 -15.110 1.00 87.06 189 LEU A N 1
ATOM 1515 C CA . LEU A 1 189 ? 2.478 7.267 -15.460 1.00 87.06 189 LEU A CA 1
ATOM 1516 C C . LEU A 1 189 ? 1.669 7.260 -16.767 1.00 87.06 189 LEU A C 1
ATOM 1518 O O . LEU A 1 189 ? 0.624 7.903 -16.855 1.00 87.06 189 LEU A O 1
ATOM 1522 N N . GLU A 1 190 ? 2.128 6.542 -17.794 1.00 83.69 190 GLU A N 1
ATOM 1523 C CA . GLU A 1 190 ? 1.420 6.432 -19.074 1.00 83.69 190 GLU A CA 1
ATOM 1524 C C . GLU A 1 190 ? 0.073 5.721 -18.933 1.00 83.69 190 GLU A C 1
ATOM 1526 O O . GLU A 1 190 ? -0.935 6.198 -19.461 1.00 83.69 190 GLU A O 1
ATOM 1531 N N . LYS A 1 191 ? 0.031 4.593 -18.219 1.00 77.50 191 LYS A N 1
ATOM 1532 C CA . LYS A 1 191 ? -1.210 3.841 -18.022 1.00 77.50 191 LYS A CA 1
ATOM 1533 C C . LYS A 1 191 ? -2.178 4.571 -17.089 1.00 77.50 191 LYS A C 1
ATOM 1535 O O . LYS A 1 191 ? -3.370 4.586 -17.389 1.00 77.50 191 LYS A O 1
ATOM 1540 N N . GLY A 1 192 ? -1.683 5.249 -16.051 1.00 76.62 192 GLY A N 1
ATOM 1541 C CA . GLY A 1 192 ? -2.490 6.131 -15.203 1.00 76.62 192 GLY A CA 1
ATOM 1542 C C . GLY A 1 192 ? -3.223 7.211 -16.007 1.00 76.62 192 GLY A C 1
ATOM 1543 O O . GLY A 1 192 ? -4.433 7.371 -15.865 1.00 76.62 192 GLY A O 1
ATOM 1544 N N . LYS A 1 193 ? -2.528 7.862 -16.952 1.00 74.75 193 LYS A N 1
ATOM 1545 C CA . LYS A 1 193 ? -3.134 8.840 -17.877 1.00 74.75 193 LYS A CA 1
ATOM 1546 C C . LYS A 1 193 ? -4.183 8.221 -18.805 1.00 74.75 193 LYS A C 1
ATOM 1548 O O . LYS A 1 193 ? -5.223 8.823 -19.045 1.00 74.75 193 LYS A O 1
ATOM 1553 N N . ARG A 1 194 ? -3.927 7.025 -19.350 1.00 68.62 194 ARG A N 1
ATOM 1554 C CA . ARG A 1 194 ? -4.886 6.336 -20.239 1.00 68.62 194 ARG A CA 1
ATOM 1555 C C . ARG A 1 194 ? -6.163 5.921 -19.511 1.00 68.62 194 ARG A C 1
ATOM 1557 O O . ARG A 1 194 ? -7.224 5.948 -20.129 1.00 68.62 194 ARG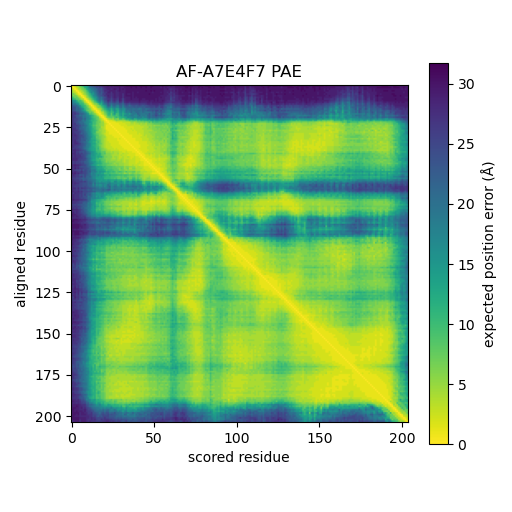 A O 1
ATOM 1564 N N . ALA A 1 195 ? -6.060 5.536 -18.239 1.00 63.28 195 ALA A N 1
ATOM 1565 C CA . ALA A 1 195 ? -7.220 5.214 -17.414 1.00 63.28 195 ALA A CA 1
ATOM 1566 C C . ALA A 1 195 ? -8.150 6.430 -17.268 1.00 63.28 195 ALA A C 1
ATOM 1568 O O . ALA A 1 195 ? -9.343 6.292 -17.511 1.00 63.28 195 ALA A O 1
ATOM 1569 N N . ALA A 1 196 ? -7.591 7.621 -17.018 1.00 58.00 196 ALA A N 1
ATOM 1570 C CA . ALA A 1 196 ? -8.359 8.867 -16.952 1.00 58.00 196 ALA A CA 1
ATOM 1571 C C . ALA A 1 196 ? -9.068 9.213 -18.282 1.00 58.00 196 ALA A C 1
ATOM 1573 O O . ALA A 1 196 ? -10.228 9.609 -18.286 1.00 58.00 196 ALA A O 1
ATOM 1574 N N . ILE A 1 197 ? -8.405 9.003 -19.429 1.00 56.03 197 ILE A N 1
ATOM 1575 C CA . ILE A 1 197 ? -8.973 9.312 -20.759 1.00 56.03 197 ILE A CA 1
ATOM 1576 C C . ILE A 1 197 ? -10.124 8.366 -21.138 1.00 56.03 197 ILE A C 1
ATOM 1578 O O . ILE A 1 197 ? -11.082 8.791 -21.782 1.00 56.03 197 ILE A O 1
ATOM 1582 N N . ARG A 1 198 ? -10.044 7.074 -20.781 1.00 53.75 198 ARG A N 1
ATOM 1583 C CA . ARG A 1 198 ? -11.096 6.102 -21.134 1.00 53.75 198 ARG A CA 1
ATOM 1584 C C . ARG A 1 198 ? -12.448 6.487 -20.521 1.00 53.75 198 ARG A C 1
ATOM 1586 O O . ARG A 1 198 ? -13.459 6.234 -21.159 1.00 53.75 198 ARG A O 1
ATOM 1593 N N . GLU A 1 199 ? -12.485 7.133 -19.360 1.00 50.88 199 GLU A N 1
ATOM 1594 C CA . GLU A 1 199 ? -13.742 7.523 -18.708 1.00 50.88 199 GLU A CA 1
ATOM 1595 C C . GLU A 1 199 ? -14.382 8.803 -19.254 1.00 50.88 199 GLU A C 1
ATOM 1597 O O . GLU A 1 199 ? -15.608 8.858 -19.333 1.00 50.88 199 GLU A O 1
ATOM 1602 N N . GLU A 1 200 ? -13.605 9.789 -19.720 1.00 44.97 200 GLU A N 1
ATOM 1603 C CA . GLU A 1 200 ? -14.171 10.975 -20.395 1.00 44.97 200 GLU A CA 1
ATOM 1604 C C . GLU A 1 200 ? -15.008 10.583 -21.627 1.00 44.97 200 GLU A C 1
ATOM 1606 O O . GLU A 1 200 ? -16.009 11.223 -21.950 1.00 44.97 200 GLU A O 1
ATOM 1611 N N . VAL A 1 201 ? -14.640 9.481 -22.286 1.00 43.16 201 VAL A N 1
ATOM 1612 C CA . VAL A 1 201 ? -15.351 8.929 -23.449 1.00 43.16 201 VAL A CA 1
ATOM 1613 C C . VAL A 1 201 ? -16.601 8.124 -23.058 1.00 43.16 201 VAL A C 1
ATOM 1615 O O . VAL A 1 201 ? -17.507 7.995 -23.871 1.00 43.16 201 VAL A O 1
ATOM 1618 N N . PHE A 1 202 ? -16.685 7.588 -21.834 1.00 41.84 202 PHE A N 1
ATOM 1619 C CA . PHE A 1 202 ? -17.871 6.851 -21.359 1.00 41.84 202 PHE A CA 1
ATOM 1620 C C . PHE A 1 202 ? -18.904 7.737 -20.646 1.00 41.84 202 PHE A C 1
ATOM 1622 O O . PHE A 1 202 ? -20.040 7.303 -20.451 1.00 41.84 202 PHE A O 1
ATOM 1629 N N . LEU A 1 203 ? -18.524 8.957 -20.258 1.00 44.16 203 LEU A N 1
ATOM 1630 C CA . LEU A 1 203 ? -19.394 9.947 -19.615 1.00 44.16 203 LEU A CA 1
ATOM 1631 C C . LEU A 1 203 ? -19.814 11.099 -20.557 1.00 44.16 203 LEU A C 1
ATOM 1633 O O . LEU A 1 203 ? -20.497 12.018 -20.098 1.00 44.16 203 LEU A O 1
ATOM 1637 N N . SER A 1 204 ? -19.430 11.054 -21.842 1.00 41.78 204 SER A N 1
ATOM 1638 C CA . SER A 1 204 ? -19.884 11.971 -22.910 1.00 41.78 204 SER A CA 1
ATOM 1639 C C . SER A 1 204 ? -20.882 11.320 -23.865 1.00 41.78 204 SER A C 1
ATOM 1641 O O . SER A 1 204 ? -21.700 12.085 -24.428 1.00 41.78 204 SER A O 1
#

Radius of gyration: 20.88 Å; Cα contacts (8 Å, |Δi|>4): 124; chains: 1; bounding box: 68×42×53 Å

Solvent-accessible surface area (backbone atoms only — not comparable to full-atom values): 12722 Å² total; per-residue (Å²): 137,84,84,80,79,78,76,76,70,80,69,75,72,78,78,56,92,71,75,58,88,46,71,68,50,48,53,52,51,52,42,47,55,49,36,55,21,57,78,48,76,68,39,91,60,63,85,86,58,63,66,91,75,60,88,77,87,78,58,69,93,72,75,56,75,79,59,94,93,58,86,88,88,87,88,81,84,65,42,73,54,68,63,59,59,82,49,66,83,62,85,86,46,68,67,61,53,53,56,54,50,52,52,53,50,50,39,50,76,73,67,47,69,49,40,41,64,63,52,49,53,57,55,46,72,76,45,102,65,76,89,86,79,86,84,88,64,75,57,42,47,78,78,37,60,92,49,29,66,52,50,34,54,38,48,38,61,55,50,24,57,53,44,24,52,50,33,40,74,73,70,38,52,74,68,57,9,50,48,54,14,49,55,50,24,51,49,41,53,53,51,47,53,49,56,59,55,59,48,60,68,75,78,107

Sequence (204 aa):
MATTIVETGTSKQELYLFSRRDEEEKDRLDLESNSIKVIREGHTLDPRIPKQNISRIADIATGTGTEPGGYLQWTDNSYRNGRKIIYPDDDDDPSWRSQVDMMFKYWGDEGFSLDTTGDVEKALQGLPVEDVHVTDHTDACFRRPEINDVVVEWQSRAKPLIIEMLSSRNGFNEGEAKMAAYELRKKILEKGKRAAIREEVFLS

pLDDT: mean 74.62, std 15.89, range [36.78, 93.81]